Protein AF-A0A3C1DE68-F1 (afdb_monomer_lite)

pLDDT: mean 72.83, std 23.17, range [27.7, 98.06]

Structure (mmCIF, N/CA/C/O backbone):
data_AF-A0A3C1DE68-F1
#
_entry.id   AF-A0A3C1DE68-F1
#
loop_
_atom_site.group_PDB
_atom_site.id
_atom_site.type_symbol
_atom_site.label_atom_id
_atom_site.label_alt_id
_atom_site.label_comp_id
_atom_site.label_asym_id
_atom_site.label_entity_id
_atom_site.label_seq_id
_atom_site.pdbx_PDB_ins_code
_atom_site.Cartn_x
_atom_site.Cartn_y
_atom_site.Cartn_z
_atom_site.occupancy
_atom_site.B_iso_or_equiv
_atom_site.auth_seq_id
_atom_site.auth_comp_id
_atom_site.auth_asym_id
_atom_site.auth_atom_id
_atom_site.pdbx_PDB_model_num
ATOM 1 N N . ALA A 1 1 ? -11.262 3.916 17.184 1.00 55.34 1 ALA A N 1
ATOM 2 C CA . ALA A 1 1 ? -10.939 4.831 18.294 1.00 55.34 1 ALA A CA 1
ATOM 3 C C . ALA A 1 1 ? -9.437 5.051 18.399 1.00 55.34 1 ALA A C 1
ATOM 5 O O . ALA A 1 1 ? -9.017 6.193 18.378 1.00 55.34 1 ALA A O 1
ATOM 6 N N . ASP A 1 2 ? -8.639 3.987 18.399 1.00 54.00 2 ASP A N 1
ATOM 7 C CA . ASP A 1 2 ? -7.174 3.965 18.596 1.00 54.00 2 ASP A CA 1
ATOM 8 C C . ASP A 1 2 ? -6.431 5.111 17.917 1.00 54.00 2 ASP A C 1
ATOM 10 O O . ASP A 1 2 ? -5.733 5.884 18.552 1.00 54.00 2 ASP A O 1
ATOM 14 N N . ARG A 1 3 ? -6.696 5.326 16.629 1.00 56.69 3 ARG A N 1
ATOM 15 C CA . ARG A 1 3 ? -6.017 6.357 15.832 1.00 56.69 3 ARG A CA 1
ATOM 16 C C . ARG A 1 3 ? -6.528 7.781 16.061 1.00 56.69 3 ARG A C 1
ATOM 18 O O . ARG A 1 3 ? -5.776 8.722 15.836 1.00 56.69 3 ARG A O 1
ATOM 25 N N . MET A 1 4 ? -7.780 7.957 16.498 1.00 58.50 4 MET A N 1
ATOM 26 C CA . MET A 1 4 ? -8.281 9.274 16.926 1.00 58.50 4 MET A CA 1
ATOM 27 C C . MET A 1 4 ? -7.573 9.746 18.198 1.00 58.50 4 MET A C 1
ATOM 29 O O . MET A 1 4 ? -7.502 10.946 18.448 1.00 58.50 4 MET A O 1
ATOM 33 N N . LEU A 1 5 ? -7.060 8.802 18.989 1.00 60.59 5 LEU A N 1
ATOM 34 C CA . LEU A 1 5 ? -6.356 9.086 20.231 1.00 60.59 5 LEU A CA 1
ATOM 35 C C . LEU A 1 5 ? -4.842 9.250 20.014 1.00 60.59 5 LEU A C 1
ATOM 37 O O . LEU A 1 5 ? -4.198 9.858 20.858 1.00 60.59 5 LEU A O 1
ATOM 41 N N . ASP A 1 6 ? -4.308 8.798 18.870 1.00 59.47 6 ASP A N 1
ATOM 42 C CA . ASP A 1 6 ? -2.858 8.672 18.640 1.00 59.47 6 ASP A CA 1
ATOM 43 C C . ASP A 1 6 ? -2.307 9.555 17.491 1.00 59.47 6 ASP A C 1
ATOM 45 O O . ASP A 1 6 ? -1.213 10.101 17.579 1.00 59.47 6 ASP A O 1
ATOM 49 N N . MET A 1 7 ? -3.073 9.814 16.417 1.00 58.16 7 MET A N 1
ATOM 50 C CA . MET A 1 7 ? -2.600 10.598 15.251 1.00 58.16 7 MET A CA 1
ATOM 51 C C . MET A 1 7 ? -2.823 12.117 15.387 1.00 58.16 7 MET A C 1
ATOM 53 O O . MET A 1 7 ? -3.235 12.780 14.436 1.00 58.16 7 MET A O 1
ATOM 57 N N . GLY A 1 8 ? -2.640 12.676 16.585 1.00 66.25 8 GLY A N 1
ATOM 58 C CA . GLY A 1 8 ? -2.779 14.122 16.819 1.00 66.25 8 GLY A CA 1
ATOM 59 C C . GLY A 1 8 ? -4.218 14.663 16.799 1.00 66.25 8 GLY A C 1
ATOM 60 O O . GLY A 1 8 ? -4.421 15.865 16.943 1.00 66.25 8 GLY A O 1
ATOM 61 N N . PHE A 1 9 ? -5.232 13.799 16.674 1.00 72.88 9 PHE A N 1
ATOM 62 C CA . PHE A 1 9 ? -6.646 14.185 16.791 1.00 72.88 9 PHE A CA 1
ATOM 63 C C . PHE A 1 9 ? -7.126 14.293 18.240 1.00 72.88 9 PHE A C 1
ATOM 65 O O . PHE A 1 9 ? -8.187 14.871 18.485 1.00 72.88 9 PHE A O 1
ATOM 72 N N . LEU A 1 10 ? -6.343 13.791 19.198 1.00 78.56 10 LEU A N 1
ATOM 73 C CA . LEU A 1 10 ? -6.694 13.770 20.613 1.00 78.56 10 LEU A CA 1
ATOM 74 C C . LEU A 1 10 ? -7.142 15.140 21.158 1.00 78.56 10 LEU A C 1
ATOM 76 O O . LEU A 1 10 ? -8.178 15.180 21.820 1.00 78.56 10 LEU A O 1
ATOM 80 N N . PRO A 1 11 ? -6.473 16.272 20.855 1.00 82.75 11 PRO A N 1
ATOM 81 C CA . PRO A 1 11 ? -6.937 17.581 21.313 1.00 82.75 11 PRO A CA 1
ATOM 82 C C . PRO A 1 11 ? -8.340 17.927 20.797 1.00 82.75 11 PRO A C 1
ATOM 84 O O . PRO A 1 11 ? -9.171 18.431 21.550 1.00 82.75 11 PRO A O 1
ATOM 87 N N . SER A 1 12 ? -8.632 17.626 19.530 1.00 85.94 12 SER A N 1
ATOM 88 C CA . SER A 1 12 ? -9.953 17.852 18.932 1.00 85.94 12 SER A CA 1
ATOM 89 C C . SER A 1 12 ? -11.013 16.948 19.555 1.00 85.94 12 SER A C 1
ATOM 91 O O . SER A 1 12 ? -12.115 17.400 19.853 1.00 85.94 12 SER A O 1
ATOM 93 N N . VAL A 1 13 ? -10.667 15.687 19.814 1.00 84.25 13 VAL A N 1
ATOM 94 C CA . VAL A 1 13 ? -11.549 14.731 20.490 1.00 84.25 13 VAL A CA 1
ATOM 95 C C . VAL A 1 13 ? -11.864 15.192 21.911 1.00 84.25 13 VAL A C 1
ATOM 97 O O . VAL A 1 13 ? -13.034 15.227 22.283 1.00 84.25 13 VAL A O 1
ATOM 100 N N . LYS A 1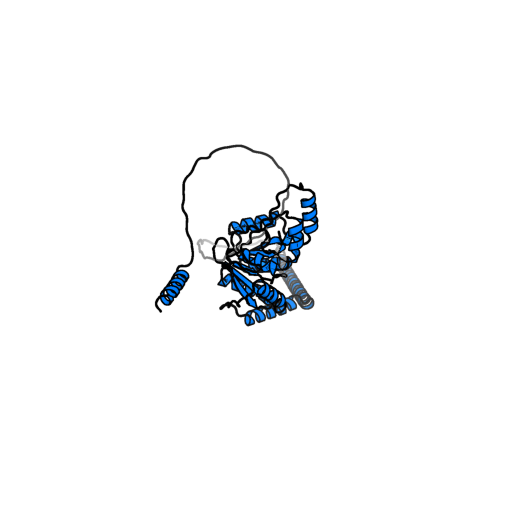 14 ? -10.856 15.623 22.679 1.00 83.75 14 LYS A N 1
ATOM 101 C CA . LYS A 1 14 ? -11.048 16.176 24.027 1.00 83.75 14 LYS A CA 1
ATOM 102 C C . LYS A 1 14 ? -11.964 17.399 24.013 1.00 83.75 14 LYS A C 1
ATOM 104 O O . LYS A 1 14 ? -12.864 17.475 24.840 1.00 83.75 14 LYS A O 1
ATOM 109 N N . LYS A 1 15 ? -11.795 18.311 23.046 1.00 88.25 15 LYS A N 1
ATOM 110 C CA . LYS A 1 15 ? -12.684 19.476 22.880 1.00 88.25 15 LYS A CA 1
ATOM 111 C C . LYS A 1 15 ? -14.137 19.070 22.633 1.00 88.25 15 LYS A C 1
ATOM 113 O O . LYS A 1 15 ? -15.028 19.616 23.272 1.00 88.25 15 LYS A O 1
ATOM 118 N N . ILE A 1 16 ? -14.376 18.106 21.741 1.00 88.56 16 ILE A N 1
ATOM 119 C CA . ILE A 1 16 ? -15.732 17.614 21.449 1.00 88.56 16 ILE A CA 1
ATOM 120 C C . ILE A 1 16 ? -16.336 16.960 22.692 1.00 88.56 16 ILE A C 1
ATOM 122 O O . ILE A 1 16 ? -17.456 17.279 23.068 1.00 88.56 16 ILE A O 1
ATOM 126 N N . VAL A 1 17 ? -15.583 16.090 23.367 1.00 85.94 17 VAL A N 1
ATOM 127 C CA . VAL A 1 17 ? -16.043 15.414 24.584 1.00 85.94 17 VAL A CA 1
ATOM 128 C C . VAL A 1 17 ? -16.353 16.410 25.704 1.00 85.94 17 VAL A C 1
ATOM 130 O O . VAL A 1 17 ? -17.378 16.272 26.366 1.00 85.94 17 VAL A O 1
ATOM 133 N N . ALA A 1 18 ? -15.530 17.442 25.888 1.00 86.25 18 ALA A N 1
ATOM 134 C CA . ALA A 1 18 ? -15.775 18.491 26.878 1.00 86.25 18 ALA A CA 1
ATOM 135 C C . ALA A 1 18 ? -17.023 19.335 26.565 1.00 86.25 18 ALA A C 1
ATOM 137 O O . ALA A 1 18 ? -17.682 19.810 27.483 1.00 86.25 18 ALA A O 1
ATOM 138 N N . ALA A 1 19 ? -17.374 19.492 25.285 1.00 91.50 19 ALA A N 1
ATOM 139 C CA . ALA A 1 19 ? -18.578 20.203 24.854 1.00 91.50 19 ALA A CA 1
ATOM 140 C C . ALA A 1 19 ? -19.868 19.363 24.961 1.00 91.50 19 ALA A C 1
ATOM 142 O O . ALA A 1 19 ? -20.954 19.867 24.684 1.00 91.50 19 ALA A O 1
ATOM 143 N N . THR A 1 20 ? -19.770 18.084 25.338 1.00 89.69 20 THR A N 1
ATOM 144 C CA . THR A 1 20 ? -20.934 17.198 25.505 1.00 89.69 20 THR A CA 1
ATOM 145 C C . THR A 1 20 ? -21.362 17.082 26.971 1.00 89.69 20 THR A C 1
ATOM 147 O O . THR A 1 20 ? -20.525 17.230 27.864 1.00 89.69 20 THR A O 1
ATOM 150 N N . PRO A 1 21 ? -22.644 16.771 27.256 1.00 91.00 21 PRO A N 1
ATOM 151 C CA . PRO A 1 21 ? -23.133 16.615 28.624 1.00 91.00 21 PRO A CA 1
ATOM 152 C C . PRO A 1 21 ? -22.329 15.599 29.446 1.00 91.00 21 PRO A C 1
ATOM 154 O O . PRO A 1 21 ? -21.852 14.581 28.935 1.00 91.00 21 PRO A O 1
ATOM 157 N N . ALA A 1 22 ? -22.241 15.832 30.757 1.00 84.69 22 ALA A N 1
ATOM 158 C CA . ALA A 1 22 ? -21.578 14.915 31.688 1.00 84.69 22 ALA A CA 1
ATOM 159 C C . ALA A 1 22 ? -22.290 13.550 31.815 1.00 84.69 22 ALA A C 1
ATOM 161 O O . ALA A 1 22 ? -21.679 12.572 32.242 1.00 84.69 22 ALA A O 1
ATOM 162 N N . THR A 1 23 ? -23.568 13.480 31.429 1.00 87.06 23 THR A N 1
ATOM 163 C CA . THR A 1 23 ? -24.427 12.283 31.441 1.00 87.06 23 THR A CA 1
ATOM 164 C C . THR A 1 23 ? -24.395 11.488 30.132 1.00 87.06 23 THR A C 1
ATOM 166 O O . THR A 1 23 ? -25.201 10.581 29.940 1.00 87.06 23 THR A O 1
ATOM 169 N N . ARG A 1 24 ? -23.488 11.817 29.204 1.00 87.88 24 ARG A N 1
ATOM 170 C CA . ARG A 1 24 ? -23.377 11.119 27.917 1.00 87.88 24 ARG A CA 1
ATOM 171 C C . ARG A 1 24 ? -23.033 9.635 28.093 1.00 87.88 24 ARG A C 1
ATOM 173 O O . ARG A 1 24 ? -22.239 9.262 28.955 1.00 87.88 24 ARG A O 1
ATOM 180 N N . GLN A 1 25 ? -23.536 8.816 27.178 1.00 89.00 25 GLN A N 1
ATOM 181 C CA . GLN A 1 25 ? -23.033 7.466 26.961 1.00 89.00 25 GLN A CA 1
ATOM 182 C C . GLN A 1 25 ? -21.904 7.516 25.925 1.00 89.00 25 GLN A C 1
ATOM 184 O O . GLN A 1 25 ? -22.107 7.986 24.806 1.00 89.00 25 GLN A O 1
ATOM 189 N N . THR A 1 26 ? -20.718 7.019 26.280 1.00 87.50 26 THR A N 1
ATOM 190 C CA . THR A 1 26 ? -19.588 6.916 25.346 1.00 87.50 26 THR A CA 1
ATOM 191 C C . THR A 1 26 ? -19.363 5.454 24.978 1.00 87.50 26 THR A C 1
ATOM 193 O O . THR A 1 26 ? -19.119 4.625 25.851 1.00 87.50 26 THR A O 1
ATOM 196 N N . LEU A 1 27 ? -19.396 5.144 23.682 1.00 88.56 27 LEU A N 1
ATOM 197 C CA . LEU A 1 27 ? -19.032 3.833 23.145 1.00 88.56 27 LEU A CA 1
ATOM 198 C C . LEU A 1 27 ? -17.695 3.948 22.412 1.00 88.56 27 LEU A C 1
ATOM 200 O O . LEU A 1 27 ? -17.532 4.800 21.536 1.00 88.56 27 LEU A O 1
ATOM 204 N N . LEU A 1 28 ? -16.735 3.093 22.764 1.00 84.44 28 LEU A N 1
ATOM 205 C CA . LEU A 1 28 ? -15.406 3.092 22.164 1.00 84.44 28 LEU A CA 1
ATOM 206 C C . LEU A 1 28 ? -15.167 1.787 21.410 1.00 84.44 28 LEU A C 1
ATOM 208 O O . LEU A 1 28 ? -15.133 0.715 22.002 1.00 84.44 28 LEU A O 1
ATOM 212 N N . PHE A 1 29 ? -14.949 1.905 20.100 1.00 82.12 29 PHE A N 1
ATOM 213 C CA . PHE A 1 29 ? -14.637 0.776 19.225 1.00 82.12 29 PHE A CA 1
ATOM 214 C C . PHE A 1 29 ? -13.205 0.878 18.715 1.00 82.12 29 PHE A C 1
ATOM 216 O O . PHE A 1 29 ? -12.790 1.900 18.152 1.00 82.12 29 PHE A O 1
ATOM 223 N N . SER A 1 30 ? -12.453 -0.193 18.915 1.00 74.19 30 SER A N 1
ATOM 224 C CA . SER A 1 30 ? -11.015 -0.284 18.709 1.00 74.19 30 SER A CA 1
ATOM 225 C C . SER A 1 30 ? -10.685 -1.596 18.011 1.00 74.19 30 SER A C 1
ATOM 227 O O . SER A 1 30 ? -11.262 -2.624 18.355 1.00 74.19 30 SER A O 1
ATOM 229 N N . ALA A 1 31 ? -9.767 -1.553 17.046 1.00 69.31 31 ALA A N 1
ATOM 230 C CA . ALA A 1 31 ? -9.173 -2.777 16.514 1.00 69.31 31 ALA A CA 1
ATOM 231 C C . ALA A 1 31 ? -7.979 -3.211 17.377 1.00 69.31 31 ALA A C 1
ATOM 233 O O . ALA A 1 31 ? -7.715 -4.402 17.517 1.00 69.31 31 ALA A O 1
ATOM 234 N N . THR A 1 32 ? -7.260 -2.252 17.969 1.00 66.69 32 THR A N 1
ATOM 235 C CA . THR A 1 32 ? -6.077 -2.499 18.795 1.00 66.69 32 THR A CA 1
ATOM 236 C C . THR A 1 32 ? -5.988 -1.495 19.943 1.00 66.69 32 THR A C 1
ATOM 238 O O . THR A 1 32 ? -5.705 -0.324 19.707 1.00 66.69 32 THR A O 1
ATOM 241 N N . ILE A 1 33 ? -6.121 -1.949 21.193 1.00 72.25 33 ILE A N 1
ATOM 242 C CA . ILE A 1 33 ? -5.844 -1.111 22.369 1.00 72.25 33 ILE A CA 1
ATOM 243 C C . ILE A 1 33 ? -4.395 -1.321 22.805 1.00 72.25 33 ILE A C 1
ATOM 245 O O . ILE A 1 33 ? -4.017 -2.398 23.272 1.00 72.25 33 ILE A O 1
ATOM 249 N N . ASP A 1 34 ? -3.559 -0.303 22.626 1.00 67.25 34 ASP A N 1
ATOM 250 C CA . ASP A 1 34 ? -2.196 -0.272 23.144 1.00 67.25 34 ASP A CA 1
ATOM 251 C C . ASP A 1 34 ? -2.096 0.475 24.481 1.00 67.25 34 ASP A C 1
ATOM 253 O O . ASP A 1 34 ? -3.067 1.037 24.985 1.00 67.25 34 ASP A O 1
ATOM 257 N N . LYS A 1 35 ? -0.911 0.428 25.100 1.00 70.94 35 LYS A N 1
ATOM 258 C CA . LYS A 1 35 ? -0.688 1.095 26.387 1.00 70.94 35 LYS A CA 1
ATOM 259 C C . LYS A 1 35 ? -0.741 2.622 26.253 1.00 70.94 35 LYS A C 1
ATOM 261 O O . LYS A 1 35 ? -1.136 3.275 27.213 1.00 70.94 35 LYS A O 1
ATOM 266 N N . SER A 1 36 ? -0.388 3.170 25.087 1.00 67.88 36 SER A N 1
ATOM 267 C CA . SER A 1 36 ? -0.412 4.608 24.789 1.00 67.88 36 SER A CA 1
ATOM 268 C C . SER A 1 36 ? -1.821 5.178 24.912 1.00 67.88 36 SER A C 1
ATOM 270 O O . SER A 1 36 ? -2.005 6.229 25.522 1.00 67.88 36 SER A O 1
ATOM 272 N N . ILE A 1 37 ? -2.836 4.464 24.415 1.00 71.94 37 ILE A N 1
ATOM 273 C CA . ILE A 1 37 ? -4.215 4.962 24.440 1.00 71.94 37 ILE A CA 1
ATOM 274 C C . ILE A 1 37 ? -4.982 4.604 25.718 1.00 71.94 37 ILE A C 1
ATOM 276 O O . ILE A 1 37 ? -6.026 5.200 25.977 1.00 71.94 37 ILE A O 1
ATOM 280 N N . GLN A 1 38 ? -4.497 3.671 26.548 1.00 76.75 38 GLN A N 1
ATOM 281 C CA . GLN A 1 38 ? -5.214 3.237 27.759 1.00 76.75 38 GLN A CA 1
ATOM 282 C C . GLN A 1 38 ? -5.526 4.384 28.728 1.00 76.75 38 GLN A C 1
ATOM 284 O O . GLN A 1 38 ? -6.617 4.417 29.298 1.00 76.75 38 GLN A O 1
ATOM 289 N N . GLY A 1 39 ? -4.599 5.330 28.906 1.00 77.31 39 GLY A N 1
ATOM 290 C CA . GLY A 1 39 ? -4.830 6.500 29.759 1.00 77.31 39 GLY A CA 1
ATOM 291 C C . GLY A 1 39 ? -5.981 7.366 29.244 1.00 77.31 39 GLY A C 1
ATOM 292 O O . GLY A 1 39 ? -6.848 7.782 30.007 1.00 77.31 39 GLY A O 1
ATOM 293 N N . VAL A 1 40 ? -6.045 7.547 27.927 1.00 76.38 40 VAL A N 1
ATOM 294 C CA . VAL A 1 40 ? -7.081 8.340 27.264 1.00 76.38 40 VAL A CA 1
ATOM 295 C C . VAL A 1 40 ? -8.441 7.646 27.311 1.00 76.38 40 VAL A C 1
ATOM 297 O O . VAL A 1 40 ? -9.459 8.287 27.562 1.00 76.38 40 VAL A O 1
ATOM 300 N N . VAL A 1 41 ? -8.470 6.326 27.118 1.00 79.94 41 VAL A N 1
ATOM 301 C CA . VAL A 1 41 ? -9.693 5.520 27.234 1.00 79.94 41 VAL A CA 1
ATOM 302 C C . VAL A 1 41 ? -10.313 5.686 28.626 1.00 79.94 41 VAL A C 1
ATOM 304 O O . VAL A 1 41 ? -11.519 5.899 28.724 1.00 79.94 41 VAL A O 1
ATOM 307 N N . LYS A 1 42 ? -9.495 5.664 29.689 1.00 80.56 42 LYS A N 1
ATOM 308 C CA . LYS A 1 42 ? -9.955 5.883 31.072 1.00 80.56 42 LYS A CA 1
ATOM 309 C C . LYS A 1 42 ? -10.497 7.293 31.319 1.00 80.56 42 LYS A C 1
ATOM 311 O O . LYS A 1 42 ? -11.417 7.447 32.107 1.00 80.56 42 LYS A O 1
ATOM 316 N N . GLU A 1 43 ? -9.941 8.309 30.665 1.00 79.31 43 GLU A N 1
ATOM 317 C CA . GLU A 1 43 ? -10.407 9.699 30.792 1.00 79.31 43 GLU A CA 1
ATOM 318 C C . GLU A 1 43 ? -11.734 9.933 30.046 1.00 79.31 43 GLU A C 1
ATOM 320 O O . GLU A 1 43 ? -12.564 10.744 30.454 1.00 79.31 43 GLU A O 1
ATOM 325 N N . MET A 1 44 ? -11.952 9.220 28.938 1.00 79.81 44 MET A N 1
ATOM 326 C CA . MET A 1 44 ? -13.116 9.417 28.068 1.00 79.81 44 MET A CA 1
ATOM 327 C C . MET A 1 44 ? -14.332 8.558 28.436 1.00 79.81 44 MET A C 1
ATOM 329 O O . MET A 1 44 ? -15.465 8.934 28.102 1.00 79.81 44 MET A O 1
ATOM 333 N N . LEU A 1 45 ? -14.106 7.410 29.077 1.00 86.00 45 LEU A N 1
ATOM 334 C CA . LEU A 1 45 ? -15.138 6.456 29.474 1.00 86.00 45 LEU A CA 1
ATOM 335 C C . LEU A 1 45 ? -15.407 6.529 30.978 1.00 86.00 45 LEU A C 1
ATOM 337 O O . LEU A 1 45 ? -14.490 6.682 31.778 1.00 86.00 45 LEU A O 1
ATOM 341 N N . ARG A 1 46 ? -16.673 6.368 31.367 1.00 83.38 46 ARG A N 1
ATOM 342 C CA . ARG A 1 46 ? -17.101 6.308 32.767 1.00 83.38 46 ARG A CA 1
ATOM 343 C C . ARG A 1 46 ? -17.626 4.906 33.042 1.00 83.38 46 ARG A C 1
ATOM 345 O O . ARG A 1 46 ? -18.599 4.518 32.410 1.00 83.38 46 ARG A O 1
ATOM 352 N N . ASP A 1 47 ? -16.939 4.176 33.919 1.00 85.44 47 ASP A N 1
ATOM 353 C CA . ASP A 1 47 ? -17.235 2.780 34.285 1.00 85.44 47 ASP A CA 1
ATOM 354 C C . ASP A 1 47 ? -17.612 1.875 33.084 1.00 85.44 47 ASP A C 1
ATOM 356 O O . ASP A 1 47 ? -18.750 1.417 32.960 1.00 85.44 47 ASP A O 1
ATOM 360 N N . PRO A 1 48 ? -16.702 1.685 32.106 1.00 87.44 48 PRO A N 1
ATOM 361 C CA . PRO A 1 48 ? -17.050 0.995 30.873 1.00 87.44 48 PRO A CA 1
ATOM 362 C C . PRO A 1 48 ? -17.104 -0.525 31.041 1.00 87.44 48 PRO A C 1
ATOM 364 O O . PRO A 1 48 ? -16.126 -1.163 31.437 1.00 87.44 48 PRO A O 1
ATOM 367 N N . ALA A 1 49 ? -18.189 -1.131 30.561 1.00 88.31 49 ALA A N 1
ATOM 368 C CA . ALA A 1 49 ? -18.178 -2.547 30.219 1.00 88.31 49 ALA A CA 1
ATOM 369 C C . ALA A 1 49 ? -17.183 -2.792 29.069 1.00 88.31 49 ALA A C 1
ATOM 371 O O . ALA A 1 49 ? -17.233 -2.125 28.033 1.00 88.31 49 ALA A O 1
ATOM 372 N N . THR A 1 50 ? -16.271 -3.750 29.248 1.00 84.38 50 THR A N 1
ATOM 373 C CA . THR A 1 50 ? -15.242 -4.078 28.251 1.00 84.38 50 THR A CA 1
ATOM 374 C C . THR A 1 50 ? -15.552 -5.416 27.594 1.00 84.38 50 THR A C 1
ATOM 376 O O . THR A 1 50 ? -15.641 -6.437 28.269 1.00 84.38 50 THR A O 1
ATOM 379 N N . VAL A 1 51 ? -15.674 -5.416 26.266 1.00 83.50 51 VAL A N 1
ATOM 380 C CA . VAL A 1 51 ? -15.835 -6.629 25.455 1.00 83.50 51 VAL A CA 1
ATOM 381 C C . VAL A 1 51 ? -14.617 -6.765 24.552 1.00 83.50 51 VAL A C 1
ATOM 383 O O . VAL A 1 51 ? -14.365 -5.904 23.710 1.00 83.50 51 VAL A O 1
ATOM 386 N N . GLN A 1 52 ? -13.856 -7.845 24.724 1.00 76.81 52 GLN A N 1
ATOM 387 C CA . GLN A 1 52 ? -12.659 -8.129 23.937 1.00 76.81 52 GLN A CA 1
ATOM 388 C C . GLN A 1 52 ? -12.834 -9.449 23.182 1.00 76.81 52 GLN A C 1
ATOM 390 O O . GLN A 1 52 ? -12.973 -10.501 23.795 1.00 76.81 52 GLN A O 1
ATOM 395 N N . ILE A 1 53 ? -12.829 -9.379 21.848 1.00 67.75 53 ILE A N 1
ATOM 396 C CA . ILE A 1 53 ? -13.080 -10.536 20.971 1.00 67.75 53 ILE A CA 1
ATOM 397 C C . ILE A 1 53 ? -11.784 -11.317 20.685 1.00 67.75 53 ILE A C 1
ATOM 399 O O . ILE A 1 53 ? -11.826 -12.533 20.541 1.00 67.75 53 ILE A O 1
ATOM 403 N N . ALA A 1 54 ? -10.629 -10.641 20.643 1.00 60.72 54 ALA A N 1
ATOM 404 C CA . ALA A 1 54 ? -9.321 -11.257 20.399 1.00 60.72 54 ALA A CA 1
ATOM 405 C C . ALA A 1 54 ? -8.186 -10.476 21.098 1.00 60.72 54 ALA A C 1
ATOM 407 O O . ALA A 1 54 ? -8.352 -9.307 21.476 1.00 60.72 54 ALA A O 1
ATOM 408 N N . ARG A 1 55 ? -7.032 -11.113 21.331 1.00 56.69 55 ARG A N 1
ATOM 409 C CA . ARG A 1 55 ? -5.867 -10.477 21.969 1.00 56.69 55 ARG A CA 1
ATOM 410 C C . ARG A 1 55 ? -5.186 -9.513 20.996 1.00 56.69 55 ARG A C 1
ATOM 412 O O . ARG A 1 55 ? -5.312 -9.595 19.779 1.00 56.69 55 ARG A O 1
ATOM 419 N N . LYS A 1 56 ? -4.416 -8.574 21.554 1.00 51.62 56 LYS A N 1
ATOM 420 C CA . LYS A 1 56 ? -3.602 -7.633 20.778 1.00 51.62 56 LYS A CA 1
ATOM 421 C C . LYS A 1 56 ? -2.657 -8.417 19.850 1.00 51.62 56 LYS A C 1
ATOM 423 O O . LYS A 1 56 ? -1.811 -9.164 20.355 1.00 51.62 56 LYS A O 1
ATOM 428 N N . GLY A 1 57 ? -2.814 -8.226 18.540 1.00 52.16 57 GLY A N 1
ATOM 429 C CA . GLY A 1 57 ? -2.006 -8.889 17.510 1.00 52.16 57 GLY A CA 1
ATOM 430 C C . GLY A 1 57 ? -2.682 -10.053 16.784 1.00 52.16 57 GLY A C 1
ATOM 431 O O . GLY A 1 57 ? -2.103 -10.553 15.824 1.00 52.16 57 GLY A O 1
ATOM 432 N N . ASP A 1 58 ? -3.887 -10.462 17.189 1.00 56.09 58 ASP A N 1
ATOM 433 C CA . ASP A 1 58 ? -4.584 -11.563 16.526 1.00 56.09 58 ASP A CA 1
ATOM 434 C C . ASP A 1 58 ? -5.063 -11.101 15.141 1.00 56.09 58 ASP A C 1
ATOM 436 O O . ASP A 1 58 ? -6.001 -10.312 14.993 1.00 56.09 58 ASP A O 1
ATOM 440 N N . VAL A 1 59 ? -4.358 -11.558 14.107 1.00 61.47 59 VAL A N 1
ATOM 441 C CA . VAL A 1 59 ? -4.815 -11.449 12.722 1.00 61.47 59 VAL A CA 1
ATOM 442 C C . VAL A 1 59 ? -6.037 -12.345 12.570 1.00 61.47 59 VAL A C 1
ATOM 444 O O . VAL A 1 59 ? -6.083 -13.430 13.147 1.00 61.47 59 VAL A O 1
ATOM 447 N N . ALA A 1 60 ? -7.033 -11.903 11.802 1.00 66.50 60 ALA A N 1
ATOM 448 C CA . ALA A 1 60 ? -8.172 -12.755 11.490 1.00 66.50 60 ALA A CA 1
ATOM 449 C C . ALA A 1 60 ? -7.663 -14.077 10.890 1.00 66.50 60 ALA A C 1
ATOM 451 O O . ALA A 1 60 ? -6.953 -14.053 9.886 1.00 66.50 60 ALA A O 1
ATOM 452 N N . GLU A 1 61 ? -8.044 -15.218 11.478 1.00 70.19 61 GLU A N 1
ATOM 453 C CA . GLU A 1 61 ? -7.653 -16.568 11.018 1.00 70.19 61 GLU A CA 1
ATOM 454 C C . GLU A 1 61 ? -7.988 -16.824 9.537 1.00 70.19 61 GLU A C 1
ATOM 456 O O . GLU A 1 61 ? -7.507 -17.766 8.916 1.00 70.19 61 GLU A O 1
ATOM 461 N N . THR A 1 62 ? -8.840 -15.981 8.963 1.00 81.38 62 THR A N 1
ATOM 462 C CA . THR A 1 62 ? -9.285 -16.005 7.576 1.00 81.38 62 THR A CA 1
ATOM 463 C C . THR A 1 62 ? -8.310 -15.362 6.584 1.00 81.38 62 THR A C 1
ATOM 465 O O . THR A 1 62 ? -8.582 -15.417 5.383 1.00 81.38 62 THR A O 1
ATOM 468 N N . VAL A 1 63 ? -7.215 -14.739 7.040 1.00 90.06 63 VAL A N 1
ATOM 469 C CA . VAL A 1 63 ? -6.249 -14.042 6.176 1.00 90.06 63 VAL A CA 1
ATOM 470 C C . VAL A 1 63 ? -4.897 -14.750 6.176 1.00 90.06 63 VAL A C 1
ATOM 472 O O . VAL A 1 63 ? -4.137 -14.653 7.140 1.00 90.06 63 VAL A O 1
ATOM 475 N N . ASP A 1 64 ? -4.564 -15.389 5.054 1.00 93.19 64 ASP A N 1
ATOM 476 C CA . ASP A 1 64 ? -3.229 -15.943 4.823 1.00 93.19 64 ASP A CA 1
ATOM 477 C C . ASP A 1 64 ? -2.228 -14.802 4.584 1.00 93.19 64 ASP A C 1
ATOM 479 O O . ASP A 1 64 ? -2.501 -13.848 3.854 1.00 93.19 64 ASP A O 1
ATOM 483 N N . GLN A 1 65 ? -1.056 -14.863 5.208 1.00 94.94 65 GLN A N 1
ATOM 484 C CA . GLN A 1 65 ? -0.079 -13.774 5.181 1.00 94.94 65 GLN A CA 1
ATOM 485 C C . GLN A 1 65 ? 1.213 -14.238 4.533 1.00 94.94 65 GLN A C 1
ATOM 487 O O . GLN A 1 65 ? 1.717 -15.309 4.860 1.00 94.94 65 GLN A O 1
ATOM 492 N N . TYR A 1 66 ? 1.771 -13.401 3.665 1.00 97.56 66 TYR A N 1
ATOM 493 C CA . TYR A 1 66 ? 3.007 -13.697 2.963 1.00 97.56 66 TYR A CA 1
ATOM 494 C C . TYR A 1 66 ? 3.914 -12.477 2.828 1.00 97.56 66 TYR A C 1
ATOM 496 O O . TYR A 1 66 ? 3.454 -11.331 2.775 1.00 97.56 66 TYR A O 1
ATOM 504 N N . ILE A 1 67 ? 5.208 -12.737 2.677 1.00 97.88 67 ILE A N 1
ATOM 505 C CA . ILE A 1 67 ? 6.199 -11.746 2.250 1.00 97.88 67 ILE A CA 1
ATOM 506 C C . ILE A 1 67 ? 6.854 -12.144 0.933 1.00 97.88 67 ILE A C 1
ATOM 508 O O . ILE A 1 67 ? 6.884 -13.319 0.579 1.00 97.88 67 ILE A O 1
ATOM 512 N N . ILE A 1 68 ? 7.405 -11.162 0.223 1.00 97.12 68 ILE A N 1
ATOM 513 C CA . ILE A 1 68 ? 8.356 -11.381 -0.871 1.00 97.12 68 ILE A CA 1
ATOM 514 C C . ILE A 1 68 ? 9.478 -10.359 -0.724 1.00 97.12 68 ILE A C 1
ATOM 516 O O . ILE A 1 68 ? 9.217 -9.148 -0.695 1.00 97.12 68 ILE A O 1
ATOM 520 N N . ARG A 1 69 ? 10.724 -10.834 -0.638 1.00 95.19 69 ARG A N 1
ATOM 521 C CA . ARG A 1 69 ? 11.901 -9.963 -0.583 1.00 95.19 69 ARG A CA 1
ATOM 522 C C . ARG A 1 69 ? 12.284 -9.481 -1.972 1.00 95.19 69 ARG A C 1
ATOM 524 O O . ARG A 1 69 ? 12.444 -10.266 -2.902 1.00 95.19 69 ARG A O 1
ATOM 531 N N . VAL A 1 70 ? 12.415 -8.169 -2.132 1.00 95.12 70 VAL A N 1
ATOM 532 C CA . VAL A 1 70 ? 12.630 -7.556 -3.444 1.00 95.12 70 VAL A CA 1
ATOM 533 C C . VAL A 1 70 ? 13.317 -6.193 -3.314 1.00 95.12 70 VAL A C 1
ATOM 535 O O . VAL A 1 70 ? 12.955 -5.401 -2.442 1.00 95.12 70 VAL A O 1
ATOM 538 N N . PRO A 1 71 ? 14.269 -5.836 -4.193 1.00 93.62 71 PRO A N 1
ATOM 539 C CA . PRO A 1 71 ? 14.780 -4.472 -4.271 1.00 93.62 71 PRO A CA 1
ATOM 540 C C . PRO A 1 71 ? 13.694 -3.485 -4.713 1.00 93.62 71 PRO A C 1
ATOM 542 O O . PRO A 1 71 ? 12.808 -3.804 -5.510 1.00 93.62 71 PRO A O 1
ATOM 545 N N . HIS A 1 72 ? 13.794 -2.228 -4.276 1.00 91.25 72 HIS A N 1
ATOM 546 C CA . HIS A 1 72 ? 12.797 -1.204 -4.610 1.00 91.25 72 HIS A CA 1
ATOM 547 C C . HIS A 1 72 ? 12.590 -1.019 -6.128 1.00 91.25 72 HIS A C 1
ATOM 549 O O . HIS A 1 72 ? 11.471 -0.760 -6.580 1.00 91.25 72 HIS A O 1
ATOM 555 N N . SER A 1 73 ? 13.651 -1.156 -6.930 1.00 90.69 73 SER A N 1
ATOM 556 C CA . SER A 1 73 ? 13.596 -1.038 -8.395 1.00 90.69 73 SER A CA 1
ATOM 557 C C . SER A 1 73 ? 12.628 -2.040 -9.029 1.00 90.69 73 SER A C 1
ATOM 559 O O . SER A 1 73 ? 11.914 -1.685 -9.967 1.00 90.69 73 SER A O 1
ATOM 561 N N . VAL A 1 74 ? 12.533 -3.247 -8.473 1.00 93.44 74 VAL A N 1
ATOM 562 C CA . VAL A 1 74 ? 11.831 -4.386 -9.079 1.00 93.44 74 VAL A CA 1
ATOM 563 C C . VAL A 1 74 ? 10.379 -4.515 -8.602 1.00 93.44 74 VAL A C 1
ATOM 565 O O . VAL A 1 74 ? 9.565 -5.146 -9.274 1.00 93.44 74 VAL A O 1
ATOM 568 N N . LYS A 1 75 ? 9.989 -3.838 -7.509 1.00 95.12 75 LYS A N 1
ATOM 569 C CA . LYS A 1 75 ? 8.635 -3.923 -6.916 1.00 95.12 75 LYS A CA 1
ATOM 570 C C . LYS A 1 75 ? 7.480 -3.802 -7.913 1.00 95.12 75 LYS A C 1
ATOM 572 O O . LYS A 1 75 ? 6.451 -4.444 -7.754 1.00 95.12 75 LYS A O 1
ATOM 577 N N . HIS A 1 76 ? 7.621 -2.964 -8.935 1.00 93.88 76 HIS A N 1
ATOM 578 C CA . HIS A 1 76 ? 6.568 -2.764 -9.927 1.00 93.88 76 HIS A CA 1
ATOM 579 C C . HIS A 1 76 ? 6.402 -3.951 -10.886 1.00 93.88 76 HIS A C 1
ATOM 581 O O . HIS A 1 76 ? 5.277 -4.264 -11.267 1.00 93.88 76 HIS A O 1
ATOM 587 N N . THR A 1 77 ? 7.504 -4.605 -11.255 1.00 94.06 77 THR A N 1
ATOM 588 C CA . THR A 1 77 ? 7.503 -5.840 -12.047 1.00 94.06 77 THR A CA 1
ATOM 589 C C . THR A 1 77 ? 6.954 -6.985 -11.206 1.00 94.06 77 THR A C 1
ATOM 591 O O . THR A 1 77 ? 6.090 -7.720 -11.672 1.00 94.06 77 THR A O 1
ATOM 594 N N . LEU A 1 78 ? 7.355 -7.056 -9.932 1.00 96.25 78 LEU A N 1
ATOM 595 C CA . LEU A 1 78 ? 6.810 -8.017 -8.976 1.00 96.25 78 LEU A CA 1
ATOM 596 C C . LEU A 1 78 ? 5.298 -7.841 -8.775 1.00 96.25 78 LEU A C 1
ATOM 598 O O . LEU A 1 78 ? 4.561 -8.817 -8.819 1.00 96.25 78 LEU A O 1
ATOM 602 N N . LEU A 1 79 ? 4.814 -6.605 -8.603 1.00 97.12 79 LEU A N 1
ATOM 603 C CA . LEU A 1 79 ? 3.380 -6.328 -8.464 1.00 97.12 79 LEU A CA 1
ATOM 604 C C . LEU A 1 79 ? 2.590 -6.880 -9.651 1.00 97.12 79 LEU A C 1
ATOM 606 O O . LEU A 1 79 ? 1.542 -7.489 -9.464 1.00 97.12 79 LEU A O 1
ATOM 610 N N . ARG A 1 80 ? 3.104 -6.673 -10.867 1.00 95.62 80 ARG A N 1
ATOM 611 C CA . ARG A 1 80 ? 2.499 -7.215 -12.081 1.00 95.62 80 ARG A CA 1
ATOM 612 C C . ARG A 1 80 ? 2.500 -8.744 -12.066 1.00 95.62 80 ARG A C 1
ATOM 614 O O . ARG A 1 80 ? 1.456 -9.316 -12.329 1.00 95.62 80 ARG A O 1
ATOM 621 N N . ALA A 1 81 ? 3.615 -9.382 -11.720 1.00 95.31 81 ALA A N 1
ATOM 622 C CA . ALA A 1 81 ? 3.699 -10.841 -11.657 1.00 95.31 81 ALA A CA 1
ATOM 623 C C . ALA A 1 81 ? 2.712 -11.440 -10.639 1.00 95.31 81 ALA A C 1
ATOM 625 O O . ALA A 1 81 ? 2.024 -12.410 -10.941 1.00 95.31 81 ALA A O 1
ATOM 626 N N . VAL A 1 82 ? 2.565 -10.810 -9.466 1.00 96.19 82 VAL A N 1
ATOM 627 C CA . VAL A 1 82 ? 1.558 -11.202 -8.466 1.00 96.19 82 VAL A CA 1
ATOM 628 C C . VAL A 1 82 ? 0.143 -11.104 -9.039 1.00 96.19 82 VAL A C 1
ATOM 630 O O . VAL A 1 82 ? -0.644 -12.026 -8.855 1.00 96.19 82 VAL A O 1
ATOM 633 N N . LEU A 1 83 ? -0.186 -10.008 -9.730 1.00 96.38 83 LEU A N 1
ATOM 634 C CA . LEU A 1 83 ? -1.503 -9.807 -10.350 1.00 96.38 83 LEU A CA 1
ATOM 635 C C . LEU A 1 83 ? -1.772 -10.797 -11.494 1.00 96.38 83 LEU A C 1
ATOM 637 O O . LEU A 1 83 ? -2.901 -11.246 -11.660 1.00 96.38 83 LEU A O 1
ATOM 641 N N . GLU A 1 84 ? -0.749 -11.153 -12.273 1.00 94.75 84 GLU A N 1
ATOM 642 C CA . GLU A 1 84 ? -0.859 -12.145 -13.350 1.00 94.75 84 GLU A CA 1
ATOM 643 C C . GLU A 1 84 ? -1.106 -13.551 -12.798 1.00 94.75 84 GLU A C 1
ATOM 645 O O . GLU A 1 84 ? -1.919 -14.292 -13.346 1.00 94.75 84 GLU A O 1
ATOM 650 N N . GLU A 1 85 ? -0.440 -13.916 -11.701 1.00 94.25 85 GLU A N 1
ATOM 651 C CA . GLU A 1 85 ? -0.565 -15.250 -11.113 1.00 94.25 85 GLU A CA 1
ATOM 652 C C . GLU A 1 85 ? -1.819 -15.410 -10.244 1.00 94.25 85 GLU A C 1
ATOM 654 O O . GLU A 1 85 ? -2.468 -16.456 -10.274 1.00 94.25 85 GLU A O 1
ATOM 659 N N . LYS A 1 86 ? -2.152 -14.397 -9.434 1.00 94.00 86 LYS A N 1
ATOM 660 C CA . LYS A 1 86 ? -3.237 -14.476 -8.441 1.00 94.00 86 LYS A CA 1
ATOM 661 C C . LYS A 1 86 ? -4.555 -13.865 -8.914 1.00 94.00 86 LYS A C 1
ATOM 663 O O . LYS A 1 86 ? -5.571 -14.057 -8.252 1.00 94.00 86 LYS A O 1
ATOM 668 N N . GLY A 1 87 ? -4.552 -13.183 -10.057 1.00 94.19 87 GLY A N 1
ATOM 669 C CA . GLY A 1 87 ? -5.690 -12.427 -10.566 1.00 94.19 87 GLY A CA 1
ATOM 670 C C . GLY A 1 87 ? -5.637 -10.961 -10.144 1.00 94.19 87 GLY A C 1
ATOM 671 O O . GLY A 1 87 ? -4.979 -10.591 -9.179 1.00 94.19 87 GLY A O 1
ATOM 672 N N . ALA A 1 88 ? -6.329 -10.107 -10.892 1.00 94.06 88 ALA A N 1
ATOM 673 C CA . ALA A 1 88 ? -6.302 -8.660 -10.692 1.00 94.06 88 ALA A CA 1
ATOM 674 C C . ALA A 1 88 ? -7.640 -8.087 -10.218 1.00 94.06 88 ALA A C 1
ATOM 676 O O . ALA A 1 88 ? -7.786 -6.867 -10.183 1.00 94.06 88 ALA A O 1
ATOM 677 N N . ASP A 1 89 ? -8.597 -8.948 -9.873 1.00 91.31 89 ASP A N 1
ATOM 678 C CA . ASP A 1 89 ? -9.949 -8.566 -9.491 1.00 91.31 89 ASP A CA 1
ATOM 679 C C . ASP A 1 89 ? -10.019 -8.209 -8.009 1.00 91.31 89 ASP A C 1
ATOM 681 O O . ASP A 1 89 ? -9.508 -8.922 -7.152 1.00 91.31 89 ASP A O 1
ATOM 685 N N . ARG A 1 90 ? -10.641 -7.062 -7.713 1.00 90.75 90 ARG A N 1
ATOM 686 C CA . ARG A 1 90 ? -10.843 -6.548 -6.353 1.00 90.75 90 ARG A CA 1
ATOM 687 C C . ARG A 1 90 ? -9.565 -6.576 -5.507 1.00 90.75 90 ARG A C 1
ATOM 689 O O . ARG A 1 90 ? -9.541 -7.161 -4.428 1.00 90.75 90 ARG A O 1
ATOM 696 N N . VAL A 1 91 ? -8.512 -5.904 -5.967 1.00 94.56 91 VAL A N 1
ATOM 697 C CA . VAL A 1 91 ? -7.216 -5.834 -5.273 1.00 94.56 91 VAL A CA 1
ATOM 698 C C . VAL A 1 91 ? -6.983 -4.447 -4.685 1.00 94.56 91 VAL A C 1
ATOM 700 O O . VAL A 1 91 ? -7.200 -3.426 -5.343 1.00 94.56 91 VAL A O 1
ATOM 703 N N . VAL A 1 92 ? -6.472 -4.391 -3.454 1.00 93.94 92 VAL A N 1
ATOM 704 C CA . VAL A 1 92 ? -5.997 -3.137 -2.849 1.00 93.94 92 VAL A CA 1
ATOM 705 C C . VAL A 1 92 ? -4.493 -3.186 -2.648 1.00 93.94 92 VAL A C 1
ATOM 707 O O . VAL A 1 92 ? -3.958 -4.105 -2.034 1.00 93.94 92 VAL A O 1
ATOM 710 N N . VAL A 1 93 ? -3.815 -2.161 -3.151 1.00 95.94 93 VAL A N 1
ATOM 711 C CA . VAL A 1 93 ? -2.365 -2.001 -3.104 1.00 95.94 93 VAL A CA 1
ATOM 712 C C . VAL A 1 93 ? -2.024 -0.806 -2.218 1.00 95.94 93 VAL A C 1
ATOM 714 O O . VAL A 1 93 ? -2.376 0.327 -2.540 1.00 95.94 93 VAL A O 1
ATOM 717 N N . PHE A 1 94 ? -1.310 -1.027 -1.118 1.00 95.62 94 PHE A N 1
ATOM 718 C CA . PHE A 1 94 ? -0.887 0.035 -0.207 1.00 95.62 94 PHE A CA 1
ATOM 719 C C . PHE A 1 94 ? 0.534 0.507 -0.494 1.00 95.62 94 PHE A C 1
ATOM 721 O O . PHE A 1 94 ? 1.483 -0.275 -0.438 1.00 95.62 94 PHE A O 1
ATOM 728 N N . ALA A 1 95 ? 0.680 1.804 -0.761 1.00 95.25 95 ALA A N 1
ATOM 729 C CA . ALA A 1 95 ? 1.959 2.475 -0.961 1.00 95.25 95 ALA A CA 1
ATOM 730 C C . ALA A 1 95 ? 2.201 3.520 0.138 1.00 95.25 95 ALA A C 1
ATOM 732 O O . ALA A 1 95 ? 1.264 4.162 0.615 1.00 95.25 95 ALA A O 1
ATOM 733 N N . ARG A 1 96 ? 3.471 3.736 0.504 1.00 92.38 96 ARG A N 1
ATOM 734 C CA . ARG A 1 96 ? 3.854 4.642 1.603 1.00 92.38 96 ARG A CA 1
ATOM 735 C C . ARG A 1 96 ? 3.521 6.105 1.301 1.00 92.38 96 ARG A C 1
ATOM 737 O O . ARG A 1 96 ? 3.079 6.846 2.170 1.00 92.38 96 ARG A O 1
ATOM 744 N N . THR A 1 97 ? 3.729 6.544 0.058 1.00 93.06 97 THR A N 1
ATOM 745 C CA . THR A 1 97 ? 3.576 7.956 -0.329 1.00 93.06 97 THR A CA 1
ATOM 746 C C . THR A 1 97 ? 2.618 8.138 -1.499 1.00 93.06 97 THR A C 1
ATOM 748 O O . THR A 1 97 ? 2.441 7.250 -2.334 1.00 93.06 97 THR A O 1
ATOM 751 N N . ARG A 1 98 ? 2.037 9.340 -1.602 1.00 93.38 98 ARG A N 1
ATOM 752 C CA . ARG A 1 98 ? 1.111 9.720 -2.685 1.00 93.38 98 ARG A CA 1
ATOM 753 C C . ARG A 1 98 ? 1.759 9.568 -4.064 1.00 93.38 98 ARG A C 1
ATOM 755 O O . ARG A 1 98 ? 1.182 8.972 -4.964 1.00 93.38 98 ARG A O 1
ATOM 762 N N . SER A 1 99 ? 3.006 10.029 -4.188 1.00 94.88 99 SER A N 1
ATOM 763 C CA . SER A 1 99 ? 3.794 9.927 -5.422 1.00 94.88 99 SER A CA 1
ATOM 764 C C . SER A 1 99 ? 4.051 8.470 -5.827 1.00 94.88 99 SER A C 1
ATOM 766 O O . SER A 1 99 ? 3.949 8.120 -7.007 1.00 94.88 99 SER A O 1
ATOM 768 N N . ARG A 1 100 ? 4.321 7.584 -4.856 1.00 94.75 100 ARG A N 1
ATOM 769 C CA . ARG A 1 100 ? 4.456 6.145 -5.123 1.00 94.75 100 ARG A CA 1
ATOM 770 C C . ARG A 1 100 ? 3.132 5.522 -5.549 1.00 94.75 100 ARG A C 1
ATOM 772 O O . ARG A 1 100 ? 3.137 4.760 -6.512 1.00 94.75 100 ARG A O 1
ATOM 779 N N . ALA A 1 101 ? 2.021 5.887 -4.908 1.00 95.12 101 ALA A N 1
ATOM 780 C CA . ALA A 1 101 ? 0.692 5.419 -5.295 1.00 95.12 101 ALA A CA 1
ATOM 781 C C . ALA A 1 101 ? 0.357 5.802 -6.749 1.00 95.12 101 ALA A C 1
ATOM 783 O O . ALA A 1 101 ? -0.006 4.942 -7.553 1.00 95.12 101 ALA A O 1
ATOM 784 N N . ASP A 1 102 ? 0.575 7.066 -7.122 1.00 96.25 102 ASP A N 1
ATOM 785 C CA . ASP A 1 102 ? 0.373 7.541 -8.494 1.00 96.25 102 ASP A CA 1
ATOM 786 C C . ASP A 1 102 ? 1.306 6.851 -9.495 1.00 96.25 102 ASP A C 1
ATOM 788 O O . ASP A 1 102 ? 0.882 6.453 -10.583 1.00 96.25 102 ASP A O 1
ATOM 792 N N . THR A 1 103 ? 2.577 6.669 -9.131 1.00 96.38 103 THR A N 1
ATOM 793 C CA . THR A 1 103 ? 3.564 6.004 -9.991 1.00 96.38 103 THR A CA 1
ATOM 794 C C . THR A 1 103 ? 3.201 4.539 -10.230 1.00 96.38 103 THR A C 1
ATOM 796 O O . THR A 1 103 ? 3.223 4.091 -11.378 1.00 96.38 103 THR A O 1
ATOM 799 N N . ALA A 1 104 ? 2.842 3.799 -9.178 1.00 96.69 104 ALA A N 1
ATOM 800 C CA . ALA A 1 104 ? 2.418 2.406 -9.277 1.00 96.69 104 ALA A CA 1
ATOM 801 C C . ALA A 1 104 ? 1.133 2.281 -10.110 1.00 96.69 104 ALA A C 1
ATOM 803 O O . ALA A 1 104 ? 1.106 1.523 -11.077 1.00 96.69 104 ALA A O 1
ATOM 804 N N . CYS A 1 105 ? 0.119 3.106 -9.834 1.00 96.81 105 CYS A N 1
ATOM 805 C CA . CYS A 1 105 ? -1.127 3.146 -10.603 1.00 96.81 105 CYS A CA 1
ATOM 806 C C . CYS A 1 105 ? -0.883 3.443 -12.093 1.00 96.81 105 CYS A C 1
ATOM 808 O O . CYS A 1 105 ? -1.403 2.756 -12.973 1.00 96.81 105 CYS A O 1
ATOM 810 N N . LYS A 1 106 ? -0.019 4.416 -12.408 1.00 97.19 106 LYS A N 1
ATOM 811 C CA . LYS A 1 106 ? 0.352 4.738 -13.793 1.00 97.19 106 LYS A CA 1
ATOM 812 C C . LYS A 1 106 ? 1.048 3.572 -14.496 1.00 97.19 106 LYS A C 1
ATOM 814 O O . LYS A 1 106 ? 0.800 3.353 -15.682 1.00 97.19 106 LYS A O 1
ATOM 819 N N . LYS A 1 107 ? 1.924 2.842 -13.799 1.00 96.06 107 LYS A N 1
ATOM 820 C CA . LYS A 1 107 ? 2.586 1.646 -14.344 1.00 96.06 107 LYS A CA 1
ATOM 821 C C . LYS A 1 107 ? 1.583 0.515 -14.594 1.00 96.06 107 LYS A C 1
ATOM 823 O O . LYS A 1 107 ? 1.610 -0.053 -15.679 1.00 96.06 107 LYS A O 1
ATOM 828 N N . LEU A 1 108 ? 0.658 0.270 -13.666 1.00 97.44 108 LEU A N 1
ATOM 829 C CA . LEU A 1 108 ? -0.420 -0.712 -13.829 1.00 97.44 108 LEU A CA 1
ATOM 830 C C . LEU A 1 108 ? -1.308 -0.400 -15.039 1.00 97.44 108 LEU A C 1
ATOM 832 O O . LEU A 1 108 ? -1.509 -1.260 -15.890 1.00 97.44 108 LEU A O 1
ATOM 836 N N . ARG A 1 109 ? -1.752 0.855 -15.188 1.00 97.06 109 ARG A N 1
ATOM 837 C CA . ARG A 1 109 ? -2.548 1.285 -16.352 1.00 97.06 109 ARG A CA 1
ATOM 838 C C . ARG A 1 109 ? -1.819 1.087 -17.677 1.00 97.06 109 ARG A C 1
ATOM 840 O O . ARG A 1 109 ? -2.427 0.679 -18.658 1.00 97.06 109 ARG A O 1
ATOM 847 N N . ARG A 1 110 ? -0.511 1.364 -17.718 1.00 96.06 110 ARG A N 1
ATOM 848 C CA . ARG A 1 110 ? 0.320 1.122 -18.912 1.00 96.06 110 ARG A CA 1
ATOM 849 C C . ARG A 1 110 ? 0.449 -0.360 -19.250 1.00 96.06 110 ARG A C 1
ATOM 851 O O . ARG A 1 110 ? 0.608 -0.680 -20.419 1.00 96.06 110 ARG A O 1
ATOM 858 N N . ALA A 1 111 ? 0.385 -1.226 -18.244 1.00 94.25 111 ALA A N 1
ATOM 859 C CA . ALA A 1 111 ? 0.362 -2.673 -18.413 1.00 94.25 111 ALA A CA 1
ATOM 860 C C . ALA A 1 111 ? -1.044 -3.224 -18.734 1.00 94.25 111 ALA A C 1
ATOM 862 O O . ALA A 1 111 ? -1.193 -4.431 -18.861 1.00 94.25 111 ALA A O 1
ATOM 863 N N . GLY A 1 112 ? -2.060 -2.364 -18.884 1.00 96.12 112 GLY A N 1
ATOM 864 C CA . GLY A 1 112 ? -3.418 -2.758 -19.273 1.00 96.12 112 GLY A CA 1
ATOM 865 C C . GLY A 1 112 ? -4.392 -2.981 -18.113 1.00 96.12 112 GLY A C 1
ATOM 866 O O . GLY A 1 112 ? -5.550 -3.297 -18.360 1.00 96.12 112 GLY A O 1
ATOM 867 N N . TYR A 1 113 ? -3.976 -2.777 -16.860 1.00 97.38 113 TYR A N 1
ATOM 868 C CA . TYR A 1 113 ? -4.855 -2.968 -15.704 1.00 97.38 113 TYR A CA 1
ATOM 869 C C . TYR A 1 113 ? -5.777 -1.769 -15.453 1.00 97.38 113 TYR A C 1
ATOM 871 O O . TYR A 1 113 ? -5.351 -0.606 -15.479 1.00 97.38 113 TYR A O 1
ATOM 879 N N . ALA A 1 114 ? -7.033 -2.054 -15.105 1.00 96.56 114 ALA A N 1
ATOM 880 C CA . ALA A 1 114 ? -7.994 -1.064 -14.633 1.00 96.56 114 ALA A CA 1
ATOM 881 C C . ALA A 1 114 ? -7.693 -0.682 -13.172 1.00 96.56 114 ALA A C 1
ATOM 883 O O . ALA A 1 114 ? -8.208 -1.288 -12.235 1.00 96.56 114 ALA A O 1
ATOM 884 N N . ALA A 1 115 ? -6.832 0.323 -12.981 1.00 96.44 115 ALA A N 1
ATOM 885 C CA . ALA A 1 115 ? -6.402 0.784 -11.660 1.00 96.44 115 ALA A CA 1
ATOM 886 C C . ALA A 1 115 ? -6.747 2.261 -11.398 1.00 96.44 115 ALA A C 1
ATOM 888 O O . ALA A 1 115 ? -6.660 3.094 -12.306 1.00 96.44 115 ALA A O 1
ATOM 889 N N . GLU A 1 116 ? -7.063 2.633 -10.156 1.00 95.19 116 GLU A N 1
ATOM 890 C CA . GLU A 1 116 ? -7.155 4.033 -9.705 1.00 95.19 116 GLU A CA 1
ATOM 891 C C . GLU A 1 116 ? -6.344 4.277 -8.427 1.00 95.19 116 GLU A C 1
ATOM 893 O O . GLU A 1 116 ? -6.150 3.378 -7.616 1.00 95.19 116 GLU A O 1
ATOM 898 N N . ALA A 1 117 ? -5.833 5.503 -8.264 1.00 94.12 117 ALA A N 1
ATOM 899 C CA . ALA A 1 117 ? -5.071 5.898 -7.083 1.00 94.12 117 ALA A CA 1
ATOM 900 C C . ALA A 1 117 ? -5.934 6.735 -6.128 1.00 94.12 117 ALA A C 1
ATOM 902 O O . ALA A 1 117 ? -6.627 7.657 -6.559 1.00 94.12 117 ALA A O 1
ATOM 903 N N . ILE A 1 118 ? -5.845 6.448 -4.831 1.00 91.12 118 ILE A N 1
ATOM 904 C CA . ILE A 1 118 ? -6.587 7.124 -3.766 1.00 91.12 118 ILE A CA 1
ATOM 905 C C . ILE A 1 118 ? -5.586 7.601 -2.698 1.00 91.12 118 ILE A C 1
ATOM 907 O O . ILE A 1 118 ? -5.072 6.825 -1.899 1.00 91.12 118 ILE A O 1
ATOM 911 N N . HIS A 1 119 ? -5.317 8.910 -2.655 1.00 91.75 119 HIS A N 1
ATOM 912 C CA . HIS A 1 119 ? -4.483 9.557 -1.624 1.00 91.75 119 HIS A CA 1
ATOM 913 C C . HIS A 1 119 ? -4.995 10.969 -1.268 1.00 91.75 119 HIS A C 1
ATOM 915 O O . HIS A 1 119 ? -5.920 11.467 -1.905 1.00 91.75 119 HIS A O 1
ATOM 921 N N . SER A 1 120 ? -4.401 11.622 -0.260 1.00 86.88 120 SER A N 1
ATOM 922 C CA . SER A 1 120 ? -4.870 12.909 0.302 1.00 86.88 120 SER A CA 1
ATOM 923 C C . SER A 1 120 ? -5.025 14.053 -0.706 1.00 86.88 120 SER A C 1
ATOM 925 O O . SER A 1 120 ? -5.861 14.923 -0.505 1.00 86.88 120 SER A O 1
ATOM 927 N N . ASP A 1 121 ? -4.248 14.046 -1.790 1.00 89.62 121 ASP A N 1
ATOM 928 C CA . ASP A 1 121 ? -4.305 15.092 -2.828 1.00 89.62 121 ASP A CA 1
ATOM 929 C C . ASP A 1 121 ? -5.459 14.883 -3.819 1.00 89.62 121 ASP A C 1
ATOM 931 O O . ASP A 1 121 ? -5.682 15.705 -4.706 1.00 89.62 121 ASP A O 1
ATOM 935 N N . ARG A 1 122 ? -6.198 13.772 -3.701 1.00 88.94 122 ARG A N 1
ATOM 936 C CA . ARG A 1 122 ? -7.433 13.550 -4.454 1.00 88.94 122 ARG A CA 1
ATOM 937 C C . ARG A 1 122 ? -8.576 14.276 -3.764 1.00 88.94 122 ARG A C 1
ATOM 939 O O . ARG A 1 122 ? -8.769 14.138 -2.556 1.00 88.94 122 ARG A O 1
ATOM 946 N N . SER A 1 123 ? -9.382 14.992 -4.545 1.00 90.00 123 SER A N 1
ATOM 947 C CA . SER A 1 123 ? -10.588 15.624 -4.010 1.00 90.00 123 SER A CA 1
ATOM 948 C C . SER A 1 123 ? -11.573 14.566 -3.505 1.00 90.00 123 SER A C 1
ATOM 950 O O . SER A 1 123 ? -11.580 13.427 -3.979 1.00 90.00 123 SER A O 1
ATOM 952 N N . GLN A 1 124 ? -12.447 14.930 -2.566 1.00 86.25 124 GLN A N 1
ATOM 953 C CA . GLN A 1 124 ? -13.421 13.983 -2.013 1.00 86.25 124 GLN A CA 1
ATOM 954 C C . GLN A 1 124 ? -14.317 13.363 -3.098 1.00 86.25 124 GLN A C 1
ATOM 956 O O . GLN A 1 124 ? -14.581 12.163 -3.067 1.00 86.25 124 GLN A O 1
ATOM 961 N N . ASN A 1 125 ? -14.696 14.145 -4.114 1.00 90.00 125 ASN A N 1
ATOM 962 C CA . ASN A 1 125 ? -15.462 13.657 -5.264 1.00 90.00 125 ASN A CA 1
ATOM 963 C C . ASN A 1 125 ? -14.669 12.642 -6.098 1.00 90.00 125 ASN A C 1
ATOM 965 O O . ASN A 1 125 ? -15.221 11.628 -6.517 1.00 90.00 125 ASN A O 1
ATOM 969 N N . GLN A 1 126 ? -13.371 12.883 -6.322 1.00 90.62 126 GLN A N 1
ATOM 970 C CA . GLN A 1 126 ? -12.503 11.932 -7.024 1.00 90.62 126 GLN A CA 1
ATOM 971 C C . GLN A 1 126 ? -12.361 10.627 -6.244 1.00 90.62 126 GLN A C 1
ATOM 973 O O . GLN A 1 126 ? -12.449 9.555 -6.835 1.00 90.62 126 GLN A O 1
ATOM 978 N N . ARG A 1 127 ? -12.186 10.719 -4.921 1.00 88.88 127 ARG A N 1
ATOM 979 C CA . ARG A 1 127 ? -12.122 9.551 -4.038 1.00 88.88 127 ARG A CA 1
ATOM 980 C C . ARG A 1 127 ? -13.411 8.743 -4.121 1.00 88.88 127 ARG A C 1
ATOM 982 O O . ARG A 1 127 ? -13.342 7.554 -4.392 1.00 88.88 127 ARG A O 1
ATOM 989 N N . ARG A 1 128 ? -14.572 9.388 -3.957 1.00 88.56 128 ARG A N 1
ATOM 990 C CA . ARG A 1 128 ? -15.881 8.725 -4.037 1.00 88.56 128 ARG A CA 1
ATOM 991 C C . ARG A 1 128 ? -16.077 8.028 -5.380 1.00 88.56 128 ARG A C 1
ATOM 993 O O . ARG A 1 128 ? -16.339 6.838 -5.403 1.00 88.56 128 ARG A O 1
ATOM 1000 N N . ARG A 1 129 ? -15.812 8.726 -6.489 1.00 91.69 129 ARG A N 1
ATOM 1001 C CA . ARG A 1 129 ? -15.898 8.150 -7.838 1.00 91.69 129 ARG A CA 1
ATOM 1002 C C . ARG A 1 129 ? -15.005 6.919 -8.010 1.00 91.69 129 ARG A C 1
ATOM 1004 O O . ARG A 1 129 ? -15.432 5.953 -8.629 1.00 91.69 129 ARG A O 1
ATOM 1011 N N . ALA A 1 130 ? -13.766 6.960 -7.521 1.00 90.69 130 ALA A N 1
ATOM 1012 C CA . ALA A 1 130 ? -12.856 5.821 -7.622 1.00 90.69 130 ALA A CA 1
ATOM 1013 C C . ALA A 1 130 ? -13.387 4.602 -6.848 1.00 90.69 130 ALA A C 1
ATOM 1015 O O . ALA A 1 130 ? -13.281 3.481 -7.336 1.00 90.69 130 ALA A O 1
ATOM 1016 N N . LEU A 1 131 ? -14.000 4.829 -5.682 1.00 88.69 131 LEU A N 1
ATOM 1017 C CA . LEU A 1 131 ? -14.624 3.781 -4.872 1.00 88.69 131 LEU A CA 1
ATOM 1018 C C . LEU A 1 131 ? -15.891 3.223 -5.511 1.00 88.69 131 LEU A C 1
ATOM 1020 O O . LEU A 1 131 ? -16.024 2.009 -5.595 1.00 88.69 131 LEU A O 1
ATOM 1024 N N . ASP A 1 132 ? -16.769 4.086 -6.023 1.00 89.88 132 ASP A N 1
ATOM 1025 C CA . ASP A 1 132 ? -18.000 3.669 -6.701 1.00 89.88 132 ASP A CA 1
ATOM 1026 C C . ASP A 1 132 ? -17.672 2.793 -7.922 1.00 89.88 132 ASP A C 1
ATOM 1028 O O . ASP A 1 132 ? -18.262 1.733 -8.120 1.00 89.88 132 ASP A O 1
ATOM 1032 N N . ARG A 1 133 ? -16.666 3.194 -8.712 1.00 92.56 133 ARG A N 1
ATOM 1033 C CA . ARG A 1 133 ? -16.182 2.416 -9.863 1.00 92.56 133 ARG A CA 1
ATOM 1034 C C . ARG A 1 133 ? -15.534 1.097 -9.457 1.00 92.56 133 ARG A C 1
ATOM 1036 O O . ARG A 1 133 ? -15.654 0.119 -10.186 1.00 92.56 133 ARG A O 1
ATOM 1043 N N . PHE A 1 134 ? -14.846 1.065 -8.318 1.00 90.81 134 PHE A N 1
ATOM 1044 C CA . PHE A 1 134 ? -14.277 -0.172 -7.795 1.00 90.81 134 PHE A CA 1
ATOM 1045 C C . PHE A 1 134 ? -15.365 -1.138 -7.317 1.00 90.81 134 PHE A C 1
ATOM 1047 O O . PHE A 1 134 ? -15.340 -2.312 -7.671 1.00 90.81 134 PHE A O 1
ATOM 1054 N N . ALA A 1 135 ? -16.366 -0.638 -6.589 1.00 87.31 135 ALA A N 1
ATOM 1055 C CA . ALA A 1 135 ? -17.516 -1.427 -6.153 1.00 87.31 135 ALA A CA 1
ATOM 1056 C C . ALA A 1 135 ? -18.323 -1.977 -7.346 1.00 87.31 135 ALA A C 1
ATOM 1058 O O . ALA A 1 135 ? -18.767 -3.124 -7.318 1.00 87.31 135 ALA A O 1
ATOM 1059 N N . ALA A 1 136 ? -18.449 -1.191 -8.422 1.00 90.06 136 ALA A N 1
ATOM 1060 C CA . ALA A 1 136 ? -19.092 -1.606 -9.669 1.00 90.06 136 ALA A CA 1
ATOM 1061 C C . ALA A 1 136 ? -18.273 -2.620 -10.497 1.00 90.06 136 ALA A C 1
ATOM 1063 O O . ALA A 1 136 ? -18.830 -3.249 -11.393 1.00 90.06 136 ALA A O 1
ATOM 1064 N N . GLY A 1 137 ? -16.975 -2.791 -10.215 1.00 89.88 137 GLY A N 1
ATOM 1065 C CA . GLY A 1 137 ? -16.074 -3.640 -11.004 1.00 89.88 137 GLY A CA 1
ATOM 1066 C C . GLY A 1 137 ? -15.540 -2.993 -12.290 1.00 89.88 137 GLY A C 1
ATOM 1067 O O . GLY A 1 137 ? -14.935 -3.675 -13.108 1.00 89.88 137 GLY A O 1
ATOM 1068 N N . ASP A 1 138 ? -15.723 -1.681 -12.480 1.00 93.25 138 ASP A N 1
ATOM 1069 C CA . ASP A 1 138 ? -15.110 -0.927 -13.591 1.00 93.25 138 ASP A CA 1
ATOM 1070 C C . ASP A 1 138 ? -13.607 -0.689 -13.374 1.00 93.25 138 ASP A C 1
ATOM 1072 O O . ASP A 1 138 ? -12.861 -0.329 -14.292 1.00 93.25 138 ASP A O 1
ATOM 1076 N N . VAL A 1 139 ? -13.184 -0.762 -12.114 1.00 93.56 139 VAL A N 1
ATOM 1077 C CA . VAL A 1 139 ? -11.809 -0.613 -11.648 1.00 93.56 139 VAL A CA 1
ATOM 1078 C C . VAL A 1 139 ? -11.536 -1.796 -10.743 1.00 93.56 139 VAL A C 1
ATOM 1080 O O . VAL A 1 139 ? -12.218 -1.976 -9.742 1.00 93.56 139 VAL A O 1
ATOM 1083 N N . ASN A 1 140 ? -10.510 -2.573 -11.060 1.00 94.12 140 ASN A N 1
ATOM 1084 C CA . ASN A 1 140 ? -10.242 -3.815 -10.346 1.00 94.12 140 ASN A CA 1
ATOM 1085 C C . ASN A 1 140 ? -9.156 -3.638 -9.282 1.00 94.12 140 ASN A C 1
ATOM 1087 O O . ASN A 1 140 ? -9.052 -4.450 -8.368 1.00 94.12 140 ASN A O 1
ATOM 1091 N N . ILE A 1 141 ? -8.368 -2.559 -9.373 1.00 95.88 141 ILE A N 1
ATOM 1092 C CA . ILE A 1 141 ? -7.243 -2.298 -8.472 1.00 95.88 141 ILE A CA 1
ATOM 1093 C C . ILE A 1 141 ? -7.315 -0.876 -7.907 1.00 95.88 141 ILE A C 1
ATOM 1095 O O . ILE A 1 141 ? -7.305 0.105 -8.655 1.00 95.88 141 ILE A O 1
ATOM 1099 N N . ILE A 1 142 ? -7.288 -0.744 -6.581 1.00 94.00 142 ILE A N 1
ATOM 1100 C CA . ILE A 1 142 ? -7.078 0.544 -5.907 1.00 94.00 142 ILE A CA 1
ATOM 1101 C C . ILE A 1 142 ? -5.667 0.606 -5.347 1.00 94.00 142 ILE A C 1
ATOM 1103 O O . ILE A 1 142 ? -5.269 -0.237 -4.550 1.00 94.00 142 ILE A O 1
ATOM 1107 N N . VAL A 1 143 ? -4.924 1.648 -5.713 1.00 95.25 143 VAL A N 1
ATOM 1108 C CA . VAL A 1 143 ? -3.628 1.965 -5.109 1.00 95.25 143 VAL A CA 1
ATOM 1109 C C . VAL A 1 143 ? -3.811 3.099 -4.106 1.00 95.25 143 VAL A C 1
ATOM 1111 O O . VAL A 1 143 ? -4.148 4.216 -4.493 1.00 95.25 143 VAL A O 1
ATOM 1114 N N . ALA A 1 144 ? -3.596 2.844 -2.820 1.00 92.44 144 ALA A N 1
ATOM 1115 C CA . ALA A 1 144 ? -3.911 3.792 -1.756 1.00 92.44 144 ALA A CA 1
ATOM 1116 C C . ALA A 1 144 ? -2.748 4.055 -0.795 1.00 92.44 144 ALA A C 1
ATOM 1118 O O . ALA A 1 144 ? -1.839 3.240 -0.650 1.00 92.44 144 ALA A O 1
ATOM 1119 N N . THR A 1 145 ? -2.805 5.198 -0.108 1.00 91.12 145 THR A N 1
ATOM 1120 C CA . THR A 1 145 ? -1.989 5.473 1.086 1.00 91.12 145 THR A CA 1
ATOM 1121 C C . THR A 1 145 ? -2.790 5.224 2.367 1.00 91.12 145 THR A C 1
ATOM 1123 O O . THR A 1 145 ? -4.025 5.255 2.360 1.00 91.12 145 THR A O 1
ATOM 1126 N N . ASP A 1 146 ? -2.097 5.032 3.492 1.00 73.62 146 ASP A N 1
ATOM 1127 C CA . ASP A 1 146 ? -2.701 4.694 4.796 1.00 73.62 146 ASP A CA 1
ATOM 1128 C C . ASP A 1 146 ? -3.751 5.687 5.290 1.00 73.62 146 ASP A C 1
ATOM 1130 O O . ASP A 1 146 ? -4.741 5.303 5.914 1.00 73.62 146 ASP A O 1
ATOM 1134 N N . VAL A 1 147 ? -3.557 6.971 4.978 1.00 61.59 147 VAL A N 1
ATOM 1135 C CA . VAL A 1 147 ? -4.481 8.053 5.354 1.00 61.59 147 VAL A CA 1
ATOM 1136 C C . VAL A 1 147 ? -5.860 7.826 4.747 1.00 61.59 147 VAL A C 1
ATOM 1138 O O . VAL A 1 147 ? -6.865 8.203 5.342 1.00 61.59 147 VAL A O 1
ATOM 1141 N N . LEU A 1 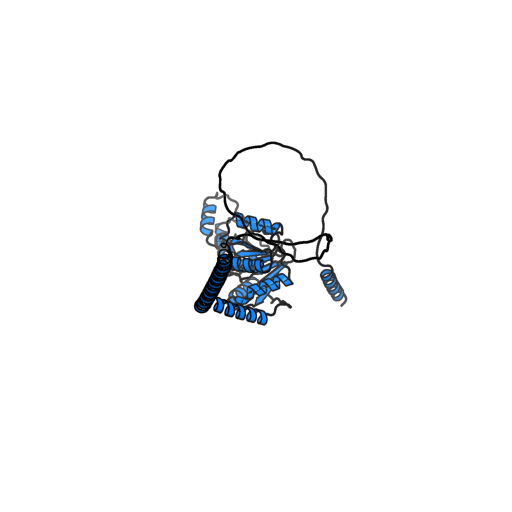148 ? -5.914 7.203 3.567 1.00 54.28 148 LEU A N 1
ATOM 1142 C CA . LEU A 1 148 ? -7.173 6.939 2.898 1.00 54.28 148 LEU A CA 1
ATOM 1143 C C . LEU A 1 148 ? -7.662 5.514 3.117 1.00 54.28 148 LEU A C 1
ATOM 1145 O O . LEU A 1 148 ? -8.859 5.340 3.229 1.00 54.28 148 LEU A O 1
ATOM 1149 N N . ALA A 1 149 ? -6.791 4.521 3.295 1.00 49.72 149 ALA A N 1
ATOM 1150 C CA . ALA A 1 149 ? -7.159 3.134 3.613 1.00 49.72 149 ALA A CA 1
ATOM 1151 C C . ALA A 1 149 ? -8.147 2.970 4.789 1.00 49.72 149 ALA A C 1
ATOM 1153 O O . ALA A 1 149 ? -8.893 1.990 4.881 1.00 49.72 149 ALA A O 1
ATOM 1154 N N . ARG A 1 150 ? -8.115 3.917 5.731 1.00 64.81 150 ARG A N 1
ATOM 1155 C CA . ARG A 1 150 ? -8.897 3.908 6.965 1.00 64.81 150 ARG A CA 1
ATOM 1156 C C . ARG A 1 150 ? -10.276 4.512 6.743 1.00 64.81 150 ARG A C 1
ATOM 1158 O O . ARG A 1 150 ? -10.407 5.706 6.509 1.00 64.81 150 ARG A O 1
ATOM 1165 N N . GLY A 1 151 ? -11.310 3.685 6.856 1.00 52.25 151 GLY A N 1
ATOM 1166 C CA . GLY A 1 151 ? -12.697 4.133 6.700 1.00 52.25 151 GLY A CA 1
ATOM 1167 C C . GLY A 1 151 ? -13.151 4.261 5.249 1.00 52.25 151 GLY A C 1
ATOM 1168 O O . GLY A 1 151 ? -14.272 4.695 5.011 1.00 52.25 151 GLY A O 1
ATOM 1169 N N . ILE A 1 152 ? -12.328 3.844 4.279 1.00 57.94 152 ILE A N 1
ATOM 1170 C CA . ILE A 1 152 ? -12.893 3.441 3.000 1.00 57.94 152 ILE A CA 1
ATOM 1171 C C . ILE A 1 152 ? -13.668 2.146 3.246 1.00 57.94 152 ILE A C 1
ATOM 1173 O O . ILE A 1 152 ? -13.089 1.108 3.595 1.00 57.94 152 ILE A O 1
ATOM 1177 N N . ASP A 1 153 ? -14.978 2.248 3.072 1.00 60.06 153 ASP A N 1
ATOM 1178 C CA . ASP A 1 153 ? -15.878 1.119 2.907 1.00 60.06 153 ASP A CA 1
ATOM 1179 C C . ASP A 1 153 ? -15.702 0.579 1.485 1.00 60.06 153 ASP A C 1
ATOM 1181 O O . ASP A 1 153 ? -16.492 0.842 0.585 1.00 60.06 153 ASP A O 1
ATOM 1185 N N . VAL A 1 154 ? -14.546 -0.045 1.239 1.00 63.72 154 VAL A N 1
ATOM 1186 C CA . VAL A 1 154 ? -14.404 -0.875 0.051 1.00 63.72 154 VAL A CA 1
ATOM 1187 C C . VAL A 1 154 ? -15.052 -2.189 0.428 1.00 63.72 154 VAL A C 1
ATOM 1189 O O . VAL A 1 154 ? -14.626 -2.809 1.412 1.00 63.72 154 VAL A O 1
ATOM 1192 N N . ASP A 1 155 ? -16.049 -2.601 -0.350 1.00 61.00 155 ASP A N 1
ATOM 1193 C CA . ASP A 1 155 ? -16.551 -3.965 -0.310 1.00 61.00 155 ASP A CA 1
ATOM 1194 C C . ASP A 1 155 ? -15.383 -4.954 -0.315 1.00 61.00 155 ASP A C 1
ATOM 1196 O O . ASP A 1 155 ? -14.319 -4.691 -0.880 1.00 61.00 155 ASP A O 1
ATOM 1200 N N . GLN A 1 156 ? -15.603 -6.089 0.342 1.00 74.75 156 GLN A N 1
ATOM 1201 C CA . GLN A 1 156 ? -14.657 -7.190 0.469 1.00 74.75 156 GLN A CA 1
ATOM 1202 C C . GLN A 1 156 ? -13.767 -7.366 -0.773 1.00 74.75 156 GLN A C 1
ATOM 1204 O O . GLN A 1 156 ? -14.261 -7.626 -1.876 1.00 74.75 156 GLN A O 1
ATOM 1209 N N . VAL A 1 157 ? -12.460 -7.212 -0.548 1.00 88.69 157 VAL A N 1
ATOM 1210 C CA . VAL A 1 157 ? -11.409 -7.337 -1.565 1.00 88.69 157 VAL A CA 1
ATOM 1211 C C . VAL A 1 157 ? -10.825 -8.744 -1.518 1.00 88.69 157 VAL A C 1
ATOM 1213 O O . VAL A 1 157 ? -10.731 -9.335 -0.435 1.00 88.69 157 VAL A O 1
ATOM 1216 N N . ASP A 1 158 ? -10.422 -9.275 -2.667 1.00 91.19 158 ASP A N 1
ATOM 1217 C CA . ASP A 1 158 ? -9.963 -10.662 -2.790 1.00 91.19 158 ASP A CA 1
ATOM 1218 C C . ASP A 1 158 ? -8.633 -10.853 -2.064 1.00 91.19 158 ASP A C 1
ATOM 1220 O O . ASP A 1 158 ? -8.453 -11.807 -1.304 1.00 91.19 158 ASP A O 1
ATOM 1224 N N . TYR A 1 159 ? -7.721 -9.894 -2.226 1.00 94.25 159 TYR A N 1
ATOM 1225 C CA . TYR A 1 159 ? -6.465 -9.870 -1.493 1.00 94.25 159 TYR A CA 1
ATOM 1226 C C . TYR A 1 159 ? -5.857 -8.467 -1.414 1.00 94.25 159 TYR A C 1
ATOM 1228 O O . TYR A 1 159 ? -6.267 -7.519 -2.094 1.00 94.25 159 TYR A O 1
ATOM 1236 N N . VAL A 1 160 ? -4.867 -8.335 -0.534 1.00 94.62 160 VAL A N 1
ATOM 1237 C CA . VAL A 1 160 ? -4.165 -7.078 -0.263 1.00 94.62 160 VAL A CA 1
ATOM 1238 C C . VAL A 1 160 ? -2.696 -7.201 -0.646 1.00 94.62 160 VAL A C 1
ATOM 1240 O O . VAL A 1 160 ? -2.039 -8.191 -0.333 1.00 94.62 160 VAL A O 1
ATOM 1243 N N . VAL A 1 161 ? -2.150 -6.161 -1.271 1.00 97.44 161 VAL A N 1
ATOM 1244 C CA . VAL A 1 161 ? -0.711 -6.030 -1.516 1.00 97.44 161 VAL A CA 1
ATOM 1245 C C . VAL A 1 161 ? -0.169 -4.850 -0.724 1.00 97.44 161 VAL A C 1
ATOM 1247 O O . VAL A 1 161 ? -0.477 -3.695 -1.016 1.00 97.44 161 VAL A O 1
ATOM 1250 N N . ASN A 1 162 ? 0.697 -5.106 0.248 1.00 97.31 162 ASN A N 1
ATOM 1251 C CA . ASN A 1 162 ? 1.515 -4.061 0.851 1.00 97.31 162 ASN A CA 1
ATOM 1252 C C . ASN A 1 162 ? 2.719 -3.817 -0.061 1.00 97.31 162 ASN A C 1
ATOM 1254 O O . ASN A 1 162 ? 3.775 -4.427 0.103 1.00 97.31 162 ASN A O 1
ATOM 1258 N N . TYR A 1 163 ? 2.542 -2.933 -1.046 1.00 97.56 163 TYR A N 1
ATOM 1259 C CA 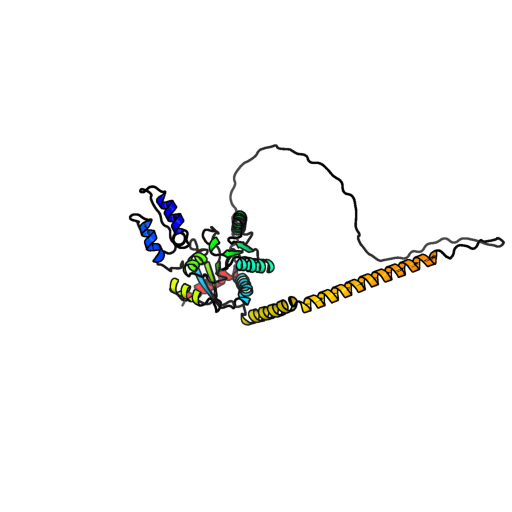. TYR A 1 163 ? 3.612 -2.552 -1.970 1.00 97.56 163 TYR A CA 1
ATOM 1260 C C . TYR A 1 163 ? 4.789 -1.928 -1.221 1.00 97.56 163 TYR A C 1
ATOM 1262 O O . TYR A 1 163 ? 5.943 -2.175 -1.558 1.00 97.56 163 TYR A O 1
ATOM 1270 N N . ASP A 1 164 ? 4.501 -1.151 -0.180 1.00 95.88 164 ASP A N 1
ATOM 1271 C CA . ASP A 1 164 ? 5.472 -0.746 0.831 1.00 95.88 164 ASP A CA 1
ATOM 1272 C C . ASP A 1 164 ? 5.038 -1.274 2.201 1.00 95.88 164 ASP A C 1
ATOM 1274 O O . ASP A 1 164 ? 3.860 -1.161 2.555 1.00 95.88 164 ASP A O 1
ATOM 1278 N N . ALA A 1 165 ? 5.982 -1.810 2.980 1.00 94.88 165 ALA A N 1
ATOM 1279 C CA . ALA A 1 165 ? 5.736 -2.160 4.373 1.00 94.88 165 ALA A CA 1
ATOM 1280 C C . ALA A 1 165 ? 5.243 -0.921 5.156 1.00 94.88 165 ALA A C 1
ATOM 1282 O O . ALA A 1 165 ? 5.733 0.190 4.914 1.00 94.88 165 ALA A O 1
ATOM 1283 N N . PRO A 1 166 ? 4.230 -1.069 6.028 1.00 92.00 166 PRO A N 1
ATOM 1284 C CA . PRO A 1 166 ? 3.757 0.032 6.856 1.00 92.00 166 PRO A CA 1
ATOM 1285 C C . PRO A 1 166 ? 4.817 0.483 7.862 1.00 92.00 166 PRO A C 1
ATOM 1287 O O . PRO A 1 166 ? 5.537 -0.343 8.413 1.00 92.00 166 PRO A O 1
ATOM 1290 N N . ASP A 1 167 ? 4.846 1.786 8.151 1.00 89.25 167 ASP A N 1
ATOM 1291 C CA . ASP A 1 167 ? 5.825 2.366 9.077 1.00 89.25 167 ASP A CA 1
ATOM 1292 C C . ASP A 1 167 ? 5.542 1.990 10.541 1.00 89.25 167 ASP A C 1
ATOM 1294 O O . ASP A 1 167 ? 6.464 1.947 11.349 1.00 89.25 167 ASP A O 1
ATOM 1298 N N . GLN A 1 168 ? 4.279 1.728 10.904 1.00 86.94 168 GLN A N 1
ATOM 1299 C CA . GLN A 1 168 ? 3.904 1.176 12.211 1.00 86.94 168 GLN A CA 1
ATOM 1300 C C . GLN A 1 168 ? 3.266 -0.199 12.030 1.00 86.94 168 GLN A C 1
ATOM 1302 O O . GLN A 1 168 ? 2.422 -0.396 11.152 1.00 86.94 168 GLN A O 1
ATOM 1307 N N . ALA A 1 169 ? 3.617 -1.147 12.896 1.00 87.75 169 ALA A N 1
ATOM 1308 C CA . ALA A 1 169 ? 3.111 -2.514 12.818 1.00 87.75 169 ALA A CA 1
ATOM 1309 C C . ALA A 1 169 ? 1.578 -2.571 12.941 1.00 87.75 169 ALA A C 1
ATOM 1311 O O . ALA A 1 169 ? 0.925 -3.372 12.283 1.00 87.75 169 ALA A O 1
ATOM 1312 N N . GLU A 1 170 ? 0.961 -1.675 13.708 1.00 82.38 170 GLU A N 1
ATOM 1313 C CA . GLU A 1 170 ? -0.489 -1.609 13.860 1.00 82.38 170 GLU A CA 1
ATOM 1314 C C . GLU A 1 170 ? -1.184 -1.277 12.533 1.00 82.38 170 GLU A C 1
ATOM 1316 O O . GLU A 1 170 ? -2.284 -1.770 12.286 1.00 82.38 170 GLU A O 1
ATOM 1321 N N . ASP A 1 171 ? -0.572 -0.474 11.647 1.00 85.06 171 ASP A N 1
ATOM 1322 C CA . ASP A 1 171 ? -1.136 -0.189 10.317 1.00 85.06 171 ASP A CA 1
ATOM 1323 C C . ASP A 1 171 ? -1.322 -1.488 9.517 1.00 85.06 171 ASP A C 1
ATOM 1325 O O . ASP A 1 171 ? -2.316 -1.620 8.801 1.00 85.06 171 ASP A O 1
ATOM 1329 N N . TYR A 1 172 ? -0.421 -2.463 9.678 1.00 89.31 172 TYR A N 1
ATOM 1330 C CA . TYR A 1 172 ? -0.461 -3.741 8.966 1.00 89.31 172 TYR A CA 1
ATOM 1331 C C . TYR A 1 172 ? -1.778 -4.492 9.191 1.00 89.31 172 TYR A C 1
ATOM 1333 O O . TYR A 1 172 ? -2.445 -4.846 8.219 1.00 89.31 172 TYR A O 1
ATOM 1341 N N . ILE A 1 173 ? -2.216 -4.640 10.447 1.00 85.44 173 ILE A N 1
ATOM 1342 C CA . IL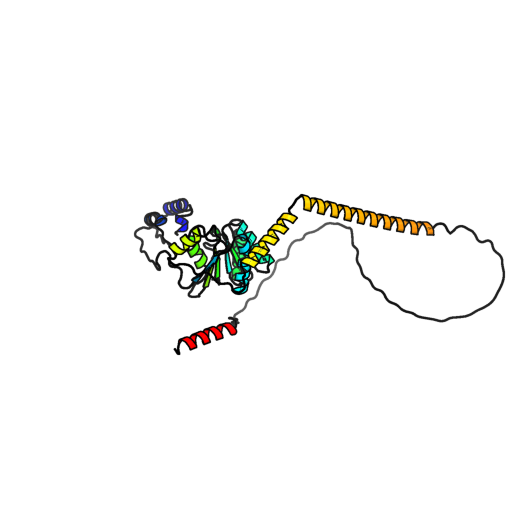E A 1 173 ? -3.479 -5.321 10.797 1.00 85.44 173 ILE A CA 1
ATOM 1343 C C . ILE A 1 173 ? -4.669 -4.647 10.095 1.00 85.44 173 ILE A C 1
ATOM 1345 O O . ILE A 1 173 ? -5.543 -5.307 9.531 1.00 85.44 173 ILE A O 1
ATOM 1349 N N . HIS A 1 174 ? -4.682 -3.313 10.059 1.00 82.56 174 HIS A N 1
ATOM 1350 C CA . HIS A 1 174 ? -5.759 -2.545 9.431 1.00 82.56 174 HIS A CA 1
ATOM 1351 C C . HIS A 1 174 ? -5.780 -2.668 7.902 1.00 82.56 174 HIS A C 1
ATOM 1353 O O . HIS A 1 174 ? -6.862 -2.595 7.298 1.00 82.56 174 HIS A O 1
ATOM 1359 N N . ARG A 1 175 ? -4.599 -2.811 7.286 1.00 88.69 175 ARG A N 1
ATOM 1360 C CA . ARG A 1 175 ? -4.438 -3.017 5.844 1.00 88.69 175 ARG A CA 1
ATOM 1361 C C . ARG A 1 175 ? -4.910 -4.406 5.438 1.00 88.69 175 ARG A C 1
ATOM 1363 O O . ARG A 1 175 ? -5.736 -4.515 4.540 1.00 88.69 175 ARG A O 1
ATOM 1370 N N . ILE A 1 176 ? -4.448 -5.455 6.116 1.00 89.06 176 ILE A N 1
ATOM 1371 C CA . ILE A 1 176 ? -4.820 -6.831 5.758 1.00 89.06 176 ILE A CA 1
ATOM 1372 C C . ILE A 1 176 ? -6.277 -7.148 6.123 1.00 89.06 176 ILE A C 1
ATOM 1374 O O . ILE A 1 176 ? -6.941 -7.882 5.403 1.00 89.06 176 ILE A O 1
ATOM 1378 N N . GLY A 1 177 ? -6.842 -6.476 7.134 1.00 85.25 177 GLY A N 1
ATOM 1379 C CA . GLY A 1 177 ? -8.270 -6.547 7.477 1.00 85.25 177 GLY A CA 1
ATOM 1380 C C . GLY A 1 177 ? -9.230 -5.942 6.434 1.00 85.25 177 GLY A C 1
ATOM 1381 O O . GLY A 1 177 ? -10.429 -5.786 6.701 1.00 85.25 177 GLY A O 1
ATOM 1382 N N . ARG A 1 178 ? -8.731 -5.541 5.254 1.00 86.19 178 ARG A N 1
ATOM 1383 C CA . ARG A 1 178 ? -9.573 -5.253 4.081 1.00 86.19 178 ARG A CA 1
ATOM 1384 C C . ARG A 1 178 ? -10.058 -6.534 3.398 1.00 86.19 178 ARG A C 1
ATOM 1386 O O . ARG A 1 178 ? -11.138 -6.513 2.815 1.00 86.19 178 ARG A O 1
ATOM 1393 N N . THR A 1 179 ? -9.306 -7.628 3.509 1.00 88.25 179 THR A N 1
ATOM 1394 C CA . THR A 1 179 ? -9.691 -8.950 3.004 1.00 88.25 179 THR A CA 1
ATOM 1395 C C . THR A 1 179 ? -10.126 -9.879 4.150 1.00 88.25 179 THR A C 1
ATOM 1397 O O . THR A 1 179 ? -10.150 -9.468 5.310 1.00 88.25 179 THR A O 1
ATOM 1400 N N . GLY A 1 180 ? -10.552 -11.105 3.835 1.00 82.38 180 GLY A N 1
ATOM 1401 C CA . GLY A 1 180 ? -10.907 -12.127 4.831 1.00 82.38 180 GLY A CA 1
ATOM 1402 C C . GLY A 1 180 ? -12.150 -11.823 5.684 1.00 82.38 180 GLY A C 1
ATOM 1403 O O . GLY A 1 180 ? -12.288 -12.338 6.794 1.00 82.38 180 GLY A O 1
ATOM 1404 N N . ARG A 1 181 ? -13.050 -10.949 5.216 1.00 77.69 181 ARG A N 1
ATOM 1405 C CA . ARG A 1 181 ? -14.266 -10.541 5.944 1.00 77.69 181 ARG A CA 1
ATOM 1406 C C . ARG A 1 181 ? -15.402 -11.566 5.822 1.00 77.69 181 ARG A C 1
ATOM 1408 O O . ARG A 1 181 ? -15.435 -12.374 4.895 1.00 77.69 181 ARG A O 1
ATOM 1415 N N . ALA A 1 182 ? -16.356 -11.516 6.756 1.00 69.88 182 ALA A N 1
ATOM 1416 C CA . ALA A 1 182 ? -17.586 -12.322 6.735 1.00 69.88 182 ALA A CA 1
ATOM 1417 C C . ALA A 1 182 ? -17.361 -13.841 6.525 1.00 69.88 182 ALA A C 1
ATOM 1419 O O . ALA A 1 182 ? -18.137 -14.506 5.841 1.00 69.88 182 ALA A O 1
ATOM 1420 N N . GLY A 1 183 ? -16.275 -14.388 7.084 1.00 70.50 183 GLY A N 1
ATOM 1421 C CA . GLY A 1 183 ? -15.943 -15.816 7.008 1.00 70.50 183 GLY A CA 1
ATOM 1422 C C . GLY A 1 183 ? -15.347 -16.290 5.676 1.00 70.50 183 GLY A C 1
ATOM 1423 O O . GLY A 1 183 ? -15.048 -17.475 5.541 1.00 70.50 183 GLY A O 1
ATOM 1424 N N . GLN A 1 184 ? -15.149 -15.405 4.693 1.00 79.00 184 GLN A N 1
ATOM 1425 C CA . GLN A 1 184 ? -14.391 -15.750 3.486 1.00 79.00 184 GLN A CA 1
ATOM 1426 C C . GLN A 1 184 ? -12.897 -15.759 3.785 1.00 79.00 184 GLN A C 1
ATOM 1428 O O . GLN A 1 184 ? -12.428 -14.986 4.618 1.00 79.00 184 GLN A O 1
ATOM 1433 N N . ARG A 1 185 ? -12.148 -16.582 3.049 1.00 85.00 185 ARG A N 1
ATOM 1434 C CA . ARG A 1 185 ? -10.686 -16.512 3.050 1.00 85.00 185 ARG A CA 1
ATOM 1435 C C . ARG A 1 185 ? -10.202 -15.388 2.147 1.00 85.00 185 ARG A C 1
ATOM 1437 O O . ARG A 1 185 ? -10.827 -15.099 1.131 1.00 85.00 185 ARG A O 1
ATOM 1444 N N . GLY A 1 186 ? -9.072 -14.812 2.511 1.00 90.62 186 GLY A N 1
ATOM 1445 C CA . GLY A 1 186 ? -8.301 -13.904 1.678 1.00 90.62 186 GLY A CA 1
ATOM 1446 C C . GLY A 1 186 ? -6.824 -14.053 1.991 1.00 90.62 186 GLY A C 1
ATOM 1447 O O . GLY A 1 186 ? -6.453 -14.807 2.889 1.00 90.62 186 GLY A O 1
ATOM 1448 N N . PHE A 1 187 ? -5.977 -13.323 1.277 1.00 94.12 187 PHE A N 1
ATOM 1449 C CA . PHE A 1 187 ? -4.560 -13.283 1.616 1.00 94.12 187 PHE A CA 1
ATOM 1450 C C . PHE A 1 187 ? -3.983 -11.874 1.518 1.00 94.12 187 PHE A C 1
ATOM 1452 O O . PHE A 1 187 ? -4.563 -10.967 0.917 1.00 94.12 187 PHE A O 1
ATOM 1459 N N . ALA A 1 188 ? -2.826 -11.678 2.131 1.00 95.25 188 ALA A N 1
ATOM 1460 C CA . ALA A 1 188 ? -2.053 -10.460 2.022 1.00 95.25 188 ALA A CA 1
ATOM 1461 C C . ALA A 1 188 ? -0.601 -10.787 1.686 1.00 95.25 188 ALA A C 1
ATOM 1463 O O . ALA A 1 188 ? -0.007 -11.678 2.287 1.00 95.25 188 ALA A O 1
ATOM 1464 N N . VAL A 1 189 ? -0.020 -10.041 0.748 1.00 97.69 189 VAL A N 1
ATOM 1465 C CA . VAL A 1 189 ? 1.400 -10.147 0.398 1.00 97.69 189 VAL A CA 1
ATOM 1466 C C . VAL A 1 189 ? 2.107 -8.821 0.646 1.00 97.69 189 VAL A C 1
ATOM 1468 O O . VAL A 1 189 ? 1.634 -7.762 0.232 1.00 97.69 189 VAL A O 1
ATOM 1471 N N . THR A 1 190 ? 3.243 -8.869 1.338 1.00 98.06 190 THR A N 1
ATOM 1472 C CA . THR A 1 190 ? 4.041 -7.687 1.678 1.00 98.06 190 THR A CA 1
ATOM 1473 C C . THR A 1 190 ? 5.387 -7.714 0.981 1.00 98.06 190 THR A C 1
ATOM 1475 O O . THR A 1 190 ? 6.136 -8.680 1.092 1.00 98.06 190 THR A O 1
ATOM 1478 N N . PHE A 1 191 ? 5.708 -6.637 0.266 1.00 97.94 191 PHE A N 1
ATOM 1479 C CA . PHE A 1 191 ? 7.002 -6.493 -0.391 1.00 97.94 191 PHE A CA 1
ATOM 1480 C C . PHE A 1 191 ? 8.008 -5.876 0.569 1.00 97.94 191 PHE A C 1
ATOM 1482 O O . PHE A 1 191 ? 7.864 -4.718 0.977 1.00 97.94 191 PHE A O 1
ATOM 1489 N N . VAL A 1 192 ? 9.043 -6.648 0.882 1.00 97.56 192 VAL A N 1
ATOM 1490 C CA . VAL A 1 192 ? 10.079 -6.280 1.844 1.00 97.56 192 VAL A CA 1
ATOM 1491 C C . VAL A 1 192 ? 11.355 -5.966 1.077 1.00 97.56 192 VAL A C 1
ATOM 1493 O O . VAL A 1 192 ? 11.880 -6.798 0.342 1.00 97.56 192 VAL A O 1
ATOM 1496 N N . THR A 1 193 ? 11.834 -4.735 1.203 1.00 95.94 193 THR A N 1
ATOM 1497 C CA . THR A 1 193 ? 13.168 -4.343 0.737 1.00 95.94 193 THR A CA 1
ATOM 1498 C C . THR A 1 193 ? 14.185 -4.500 1.865 1.00 95.94 193 THR A C 1
ATOM 1500 O O . THR A 1 193 ? 13.774 -4.540 3.029 1.00 95.94 193 THR A O 1
ATOM 1503 N N . PRO A 1 194 ? 15.498 -4.524 1.560 1.00 94.75 194 PRO A N 1
ATOM 1504 C CA . PRO A 1 194 ? 16.542 -4.574 2.585 1.00 94.75 194 PRO A CA 1
ATOM 1505 C C . PRO A 1 194 ? 16.403 -3.472 3.644 1.00 94.75 194 PRO A C 1
ATOM 1507 O O . PRO A 1 194 ? 16.649 -3.705 4.822 1.00 94.75 194 PRO A O 1
ATOM 1510 N N . GLU A 1 195 ? 15.951 -2.283 3.240 1.00 94.38 195 GLU A N 1
ATOM 1511 C CA . GLU A 1 195 ? 15.744 -1.147 4.141 1.00 94.38 195 GLU A CA 1
ATOM 1512 C C . GLU A 1 195 ? 14.518 -1.314 5.045 1.00 94.38 195 GLU A C 1
ATOM 1514 O O . GLU A 1 195 ? 14.452 -0.662 6.080 1.00 94.38 195 GLU A O 1
ATOM 1519 N N . THR A 1 196 ? 13.560 -2.168 4.662 1.00 95.38 196 THR A N 1
ATOM 1520 C CA . THR A 1 196 ? 12.292 -2.362 5.389 1.00 95.38 196 THR A CA 1
ATOM 1521 C C . THR A 1 196 ? 12.233 -3.636 6.242 1.00 95.38 196 THR A C 1
ATOM 1523 O O . THR A 1 196 ? 11.168 -4.042 6.707 1.00 95.38 196 THR A O 1
ATOM 1526 N N . GLU A 1 197 ? 13.372 -4.304 6.439 1.00 95.81 197 GLU A N 1
ATOM 1527 C CA . GLU A 1 197 ? 13.472 -5.487 7.309 1.00 95.81 197 GLU A CA 1
ATOM 1528 C C . GLU A 1 197 ? 13.155 -5.149 8.778 1.00 95.81 197 GLU A C 1
ATOM 1530 O O . GLU A 1 197 ? 12.634 -5.983 9.519 1.00 95.81 197 GLU A O 1
ATOM 1535 N N . GLY A 1 198 ? 13.413 -3.909 9.210 1.00 96.69 198 GLY A N 1
ATOM 1536 C CA . GLY A 1 198 ? 13.025 -3.429 10.538 1.00 96.69 198 GLY A CA 1
ATOM 1537 C C . GLY A 1 198 ? 11.506 -3.415 10.729 1.00 96.69 198 GLY A C 1
ATOM 1538 O O . GLY A 1 198 ? 11.003 -3.930 11.730 1.00 96.69 198 GLY A O 1
ATOM 1539 N N . GLU A 1 199 ? 10.772 -2.887 9.748 1.00 96.06 199 GLU A N 1
ATOM 1540 C CA . GLU A 1 199 ? 9.309 -2.880 9.725 1.00 96.06 199 GLU A CA 1
ATOM 1541 C C . GLU A 1 199 ? 8.744 -4.307 9.704 1.00 96.06 199 GLU A C 1
ATOM 1543 O O . GLU A 1 199 ? 7.804 -4.591 10.447 1.00 96.06 199 GLU A O 1
ATOM 1548 N N . LEU A 1 200 ? 9.338 -5.231 8.932 1.00 96.94 200 LEU A N 1
ATOM 1549 C CA . LEU A 1 200 ? 8.930 -6.643 8.940 1.00 96.94 200 LEU A CA 1
ATOM 1550 C C . LEU A 1 200 ? 9.047 -7.249 10.344 1.00 96.94 200 LEU A C 1
ATOM 1552 O O . LEU A 1 200 ? 8.080 -7.817 10.847 1.00 96.94 200 LEU A O 1
ATOM 1556 N N . ARG A 1 201 ? 10.195 -7.080 11.010 1.00 96.56 201 ARG A N 1
ATOM 1557 C CA . ARG A 1 201 ? 10.405 -7.602 12.371 1.00 96.56 201 ARG A CA 1
ATOM 1558 C C . ARG A 1 201 ? 9.399 -7.030 13.367 1.00 96.56 201 ARG A C 1
ATOM 1560 O O . ARG A 1 201 ? 8.927 -7.745 14.250 1.00 96.56 201 ARG A O 1
ATOM 1567 N N . ALA A 1 202 ? 9.063 -5.746 13.241 1.00 94.00 202 ALA A N 1
ATOM 1568 C CA . ALA A 1 202 ? 8.046 -5.117 14.079 1.00 94.00 202 ALA A CA 1
ATOM 1569 C C . ALA A 1 202 ? 6.653 -5.722 13.835 1.00 94.00 202 ALA A C 1
ATOM 1571 O O . ALA A 1 202 ? 5.921 -5.977 14.794 1.00 94.00 202 ALA A O 1
ATOM 1572 N N . ILE A 1 203 ? 6.309 -5.997 12.573 1.00 93.50 203 ILE A N 1
ATOM 1573 C CA . ILE A 1 203 ? 5.060 -6.662 12.188 1.00 93.50 203 ILE A CA 1
ATOM 1574 C C . ILE A 1 203 ? 5.007 -8.081 12.758 1.00 93.50 203 ILE A C 1
ATOM 1576 O O . ILE A 1 203 ? 4.054 -8.398 13.465 1.00 93.50 203 ILE A O 1
ATOM 1580 N N . GLU A 1 204 ? 6.028 -8.909 12.525 1.00 94.31 204 GLU A N 1
ATOM 1581 C CA . GLU A 1 204 ? 6.101 -10.290 13.030 1.00 94.31 204 GLU A CA 1
ATOM 1582 C C . GLU A 1 204 ? 6.017 -10.349 14.558 1.00 94.31 204 GLU A C 1
ATOM 1584 O O . GLU A 1 204 ? 5.313 -11.189 15.120 1.00 94.31 204 GLU A O 1
ATOM 1589 N N . LYS A 1 205 ? 6.658 -9.398 15.251 1.00 91.44 205 LYS A N 1
ATOM 1590 C CA . LYS A 1 205 ? 6.547 -9.253 16.707 1.00 91.44 205 LYS A CA 1
ATOM 1591 C C . LYS A 1 205 ? 5.118 -8.932 17.150 1.00 91.44 205 LYS A C 1
ATOM 1593 O O . LYS A 1 205 ? 4.674 -9.449 18.175 1.00 91.44 205 LYS A O 1
ATOM 1598 N N . LEU A 1 206 ? 4.406 -8.079 16.411 1.00 86.44 206 LEU A N 1
ATOM 1599 C CA . LEU A 1 206 ? 3.019 -7.730 16.716 1.00 86.44 206 LEU A CA 1
ATOM 1600 C C . LEU A 1 206 ? 2.080 -8.919 16.480 1.00 86.44 206 LEU A C 1
ATOM 1602 O O . LEU A 1 206 ? 1.249 -9.197 17.343 1.00 86.44 206 LEU A O 1
ATOM 1606 N N . VAL A 1 207 ? 2.231 -9.623 15.353 1.00 87.62 207 VAL A N 1
ATOM 1607 C CA . VAL A 1 207 ? 1.396 -10.787 15.001 1.00 87.62 207 VAL A CA 1
ATOM 1608 C C . VAL A 1 207 ? 1.836 -12.086 15.686 1.00 87.62 207 VAL A C 1
ATOM 1610 O O . VAL A 1 207 ? 1.141 -13.092 15.586 1.00 87.62 207 VAL A O 1
ATOM 1613 N N . LYS A 1 208 ? 2.970 -12.058 16.401 1.00 88.44 208 LYS A N 1
ATOM 1614 C CA . LYS A 1 208 ? 3.568 -13.167 17.169 1.00 88.44 208 LYS A CA 1
ATOM 1615 C C . LYS A 1 208 ? 3.838 -14.424 16.341 1.00 88.44 208 LYS A C 1
ATOM 1617 O O . LYS A 1 208 ? 3.820 -15.533 16.867 1.00 88.44 208 LYS A O 1
ATOM 1622 N N . GLN A 1 209 ? 4.094 -14.246 15.053 1.00 88.12 209 GLN A N 1
ATOM 1623 C CA . GLN A 1 209 ? 4.404 -15.320 14.119 1.00 88.12 209 GLN A CA 1
ATOM 1624 C C . GLN A 1 209 ? 5.325 -14.791 13.026 1.00 88.12 209 GLN A C 1
ATOM 1626 O O . GLN A 1 209 ? 5.212 -13.631 12.623 1.00 88.12 209 GLN A O 1
ATOM 1631 N N . SER A 1 210 ? 6.218 -15.649 12.542 1.00 93.25 210 SER A N 1
ATOM 1632 C CA . SER A 1 210 ? 6.980 -15.364 11.330 1.00 93.25 210 SER A CA 1
ATOM 1633 C C . SER A 1 210 ? 6.070 -15.476 10.115 1.00 93.25 210 SER A C 1
ATOM 1635 O O . SER A 1 210 ? 5.274 -16.413 10.016 1.00 93.25 210 SER A O 1
ATOM 1637 N N . ILE A 1 211 ? 6.185 -14.527 9.191 1.00 95.31 211 ILE A N 1
ATOM 1638 C CA . ILE A 1 211 ? 5.359 -14.509 7.985 1.00 95.31 211 ILE A CA 1
ATOM 1639 C C . ILE A 1 211 ? 6.096 -15.292 6.889 1.00 95.31 211 ILE A C 1
ATOM 1641 O O . ILE A 1 211 ? 7.230 -14.943 6.550 1.00 95.31 211 ILE A O 1
ATOM 1645 N N . PRO A 1 212 ? 5.490 -16.349 6.318 1.00 96.62 212 PRO A N 1
ATOM 1646 C CA . PRO A 1 212 ? 6.152 -17.175 5.319 1.00 96.62 212 PRO A CA 1
ATOM 1647 C C . PRO A 1 212 ? 6.415 -16.407 4.018 1.00 96.62 212 PRO A C 1
ATOM 1649 O O . PRO A 1 212 ? 5.673 -15.505 3.624 1.00 96.62 212 PRO A O 1
ATOM 1652 N N . GLU A 1 213 ? 7.468 -16.806 3.311 1.00 95.94 213 GLU A N 1
ATOM 1653 C CA . GLU A 1 213 ? 7.798 -16.247 2.003 1.00 95.94 213 GLU A CA 1
ATOM 1654 C C . GLU A 1 213 ? 6.936 -16.887 0.907 1.00 95.94 213 GLU A C 1
ATOM 1656 O O . GLU A 1 213 ? 6.804 -18.111 0.828 1.00 95.94 213 GLU A O 1
ATOM 1661 N N . MET A 1 214 ? 6.316 -16.057 0.067 1.00 94.25 214 MET A N 1
ATOM 1662 C CA . MET A 1 214 ? 5.549 -16.525 -1.083 1.00 94.25 214 MET A CA 1
ATOM 1663 C C . MET A 1 214 ? 6.491 -16.819 -2.243 1.00 94.25 214 MET A C 1
ATOM 1665 O O . MET A 1 214 ? 7.232 -15.953 -2.702 1.00 94.25 214 MET A O 1
ATOM 1669 N N . GLN A 1 215 ? 6.390 -18.037 -2.762 1.00 89.19 215 GLN A N 1
ATOM 1670 C CA . GLN A 1 215 ? 7.016 -18.416 -4.020 1.00 89.19 215 GLN A CA 1
ATOM 1671 C C . GLN A 1 215 ? 6.109 -17.991 -5.180 1.00 89.19 215 GLN A C 1
ATOM 1673 O O . GLN A 1 215 ? 4.914 -18.289 -5.169 1.00 89.19 215 GLN A O 1
ATOM 1678 N N . LEU A 1 216 ? 6.684 -17.313 -6.172 1.00 89.69 216 LEU A N 1
ATOM 1679 C CA . LEU A 1 216 ? 6.043 -16.988 -7.448 1.00 89.69 216 LEU A CA 1
ATOM 1680 C C . LEU A 1 216 ? 6.789 -17.748 -8.552 1.00 89.69 216 LEU A C 1
ATOM 1682 O O . LEU A 1 216 ? 7.839 -17.279 -8.995 1.00 89.69 216 LEU A O 1
ATOM 1686 N N . PRO A 1 217 ? 6.296 -18.920 -8.994 1.00 82.19 217 PRO A N 1
ATOM 1687 C CA . PRO A 1 217 ? 7.010 -19.777 -9.944 1.00 82.19 217 PRO A CA 1
ATOM 1688 C C . PRO A 1 217 ? 7.390 -19.078 -11.254 1.00 82.19 217 PRO A C 1
ATOM 1690 O O . PRO A 1 217 ? 8.412 -19.396 -11.853 1.00 82.19 217 PRO A O 1
ATOM 1693 N N . ASN A 1 218 ? 6.579 -18.111 -11.686 1.00 82.38 218 ASN A N 1
ATOM 1694 C CA . ASN A 1 218 ? 6.762 -17.397 -12.950 1.00 82.38 218 ASN A CA 1
ATOM 1695 C C . ASN A 1 218 ? 7.559 -16.091 -12.805 1.00 82.38 218 ASN A C 1
ATOM 1697 O O . ASN A 1 218 ? 7.573 -15.277 -13.729 1.00 82.38 218 ASN A O 1
ATOM 1701 N N . PHE A 1 219 ? 8.192 -15.852 -11.655 1.00 89.00 219 PHE A N 1
ATOM 1702 C CA . PHE A 1 219 ? 8.915 -14.616 -11.389 1.00 89.00 219 PHE A CA 1
ATOM 1703 C C . PHE A 1 219 ? 10.372 -14.882 -11.006 1.00 89.00 219 PHE A C 1
ATOM 1705 O O . PHE A 1 219 ? 10.673 -15.322 -9.899 1.00 89.00 219 PHE A O 1
ATOM 1712 N N . ASP A 1 220 ? 11.286 -14.544 -11.916 1.00 89.31 220 ASP A N 1
ATOM 1713 C CA . ASP A 1 220 ? 12.721 -14.537 -11.639 1.00 89.31 220 ASP A CA 1
ATOM 1714 C C . ASP A 1 220 ? 13.167 -13.137 -11.192 1.00 89.31 220 ASP A C 1
ATOM 1716 O O . ASP A 1 220 ? 13.202 -12.176 -11.971 1.00 89.31 220 ASP A O 1
ATOM 1720 N N . LEU A 1 221 ? 13.535 -13.037 -9.914 1.00 87.31 221 LEU A N 1
ATOM 1721 C CA . LEU A 1 221 ? 14.022 -11.806 -9.306 1.00 87.31 221 LEU A CA 1
ATOM 1722 C C . LEU A 1 221 ? 15.319 -11.298 -9.956 1.00 87.31 221 LEU A C 1
ATOM 1724 O O . LEU A 1 221 ? 15.475 -10.087 -10.122 1.00 87.31 221 LEU A O 1
ATOM 1728 N N . SER A 1 222 ? 16.237 -12.197 -10.317 1.00 86.31 222 SER A N 1
ATOM 1729 C CA . SER A 1 222 ? 17.535 -11.850 -10.905 1.00 86.31 222 SER A CA 1
ATOM 1730 C C . SER A 1 222 ? 17.352 -11.265 -12.302 1.00 86.31 222 SER A C 1
ATOM 1732 O O . SER A 1 222 ? 17.834 -10.165 -12.591 1.00 86.31 222 SER A O 1
ATOM 1734 N N . ALA A 1 223 ? 16.561 -11.941 -13.141 1.00 87.12 223 ALA A N 1
ATOM 1735 C CA . ALA A 1 223 ? 16.232 -11.460 -14.478 1.00 87.12 223 ALA A CA 1
ATOM 1736 C C . ALA A 1 223 ? 15.509 -10.104 -14.430 1.00 87.12 223 ALA A C 1
ATOM 1738 O O . ALA A 1 223 ? 15.882 -9.169 -15.144 1.00 87.12 223 ALA A O 1
ATOM 1739 N N . ALA A 1 224 ? 14.525 -9.957 -13.537 1.00 86.88 224 ALA A N 1
ATOM 1740 C CA . ALA A 1 224 ? 13.792 -8.705 -13.376 1.00 86.88 224 ALA A CA 1
ATOM 1741 C C . ALA A 1 224 ? 14.690 -7.557 -12.871 1.00 86.88 224 ALA A C 1
ATOM 1743 O O . ALA A 1 224 ? 14.546 -6.412 -13.310 1.00 86.88 224 ALA A O 1
ATOM 1744 N N . ALA A 1 225 ? 15.641 -7.844 -11.976 1.00 86.81 225 ALA A N 1
ATOM 1745 C CA . ALA A 1 225 ? 16.622 -6.866 -11.511 1.00 86.81 225 ALA A CA 1
ATOM 1746 C C . ALA A 1 225 ? 17.576 -6.424 -12.632 1.00 86.81 225 ALA A C 1
ATOM 1748 O O . ALA A 1 225 ? 17.823 -5.224 -12.781 1.00 86.81 225 ALA A O 1
ATOM 1749 N N . ALA A 1 226 ? 18.067 -7.363 -13.444 1.00 86.69 226 ALA A N 1
ATOM 1750 C CA . ALA A 1 226 ? 18.942 -7.075 -14.579 1.00 86.69 226 ALA A CA 1
ATOM 1751 C C . ALA A 1 226 ? 18.235 -6.232 -15.655 1.00 86.69 226 ALA A C 1
ATOM 1753 O O . ALA A 1 226 ? 18.799 -5.256 -16.159 1.00 86.69 226 ALA A O 1
ATOM 1754 N N . GLU A 1 227 ? 16.977 -6.557 -15.971 1.00 87.88 227 GLU A N 1
ATOM 1755 C CA . GLU A 1 227 ? 16.179 -5.799 -16.935 1.00 87.88 227 GLU A CA 1
ATOM 1756 C C . GLU A 1 227 ? 15.964 -4.351 -16.468 1.00 87.88 227 GLU A C 1
ATOM 1758 O O . GLU A 1 227 ? 16.137 -3.406 -17.245 1.00 87.88 227 GLU A O 1
ATOM 1763 N N . GLU A 1 228 ? 15.643 -4.148 -15.188 1.00 86.69 228 GLU A N 1
ATOM 1764 C CA . GLU A 1 228 ? 15.468 -2.799 -14.649 1.00 86.69 228 GLU A CA 1
ATOM 1765 C C . GLU A 1 228 ? 16.777 -2.016 -14.537 1.00 86.69 228 GLU A C 1
ATOM 1767 O O . GLU A 1 228 ? 16.786 -0.809 -14.800 1.00 86.69 228 GLU A O 1
ATOM 1772 N N . ALA A 1 229 ? 17.897 -2.676 -14.239 1.00 85.88 229 ALA A N 1
ATOM 1773 C CA . ALA A 1 229 ? 19.211 -2.045 -14.307 1.00 85.88 229 ALA A CA 1
ATOM 1774 C C . ALA A 1 229 ? 19.521 -1.562 -15.737 1.00 85.88 229 ALA A C 1
ATOM 1776 O O . ALA A 1 229 ? 19.901 -0.405 -15.934 1.00 85.88 229 ALA A O 1
ATOM 1777 N N . SER A 1 230 ? 19.264 -2.396 -16.749 1.00 86.81 230 SER A N 1
ATOM 1778 C CA . SER A 1 230 ? 19.442 -2.039 -18.163 1.00 86.81 230 SER A CA 1
ATOM 1779 C C . SER A 1 230 ? 18.552 -0.861 -18.583 1.00 86.81 230 SER A C 1
ATOM 1781 O O . SER A 1 230 ? 19.032 0.131 -19.144 1.00 86.81 230 SER A O 1
ATOM 1783 N N . LYS A 1 231 ? 17.258 -0.886 -18.230 1.00 85.75 231 LYS A N 1
ATOM 1784 C CA . LYS A 1 231 ? 16.336 0.235 -18.492 1.00 85.75 231 LYS A CA 1
ATOM 1785 C C . LYS A 1 231 ? 16.777 1.523 -17.805 1.00 85.75 231 LYS A C 1
ATOM 1787 O O . LYS A 1 231 ? 16.627 2.598 -18.393 1.00 85.75 231 LYS A O 1
ATOM 1792 N N . ALA A 1 232 ? 17.315 1.443 -16.589 1.00 84.19 232 ALA A N 1
ATOM 1793 C CA . ALA A 1 232 ? 17.840 2.603 -15.877 1.00 84.19 232 ALA A CA 1
ATOM 1794 C C . ALA A 1 232 ? 19.058 3.206 -16.595 1.00 84.19 232 ALA A C 1
ATOM 1796 O O . ALA A 1 232 ? 19.112 4.428 -16.761 1.00 84.19 232 ALA A O 1
ATOM 1797 N N . ILE A 1 233 ? 19.978 2.373 -17.096 1.00 84.50 233 ILE A N 1
ATOM 1798 C CA . ILE A 1 233 ? 21.141 2.804 -17.890 1.00 84.50 233 ILE A CA 1
ATOM 1799 C C . ILE A 1 233 ? 20.684 3.505 -19.175 1.00 84.50 233 ILE A C 1
ATOM 1801 O O . ILE A 1 233 ? 21.058 4.653 -19.423 1.00 84.50 233 ILE A O 1
ATOM 1805 N N . VAL A 1 234 ? 19.798 2.875 -19.953 1.00 84.12 234 VAL A N 1
ATOM 1806 C CA . VAL A 1 234 ? 19.255 3.461 -21.194 1.00 84.12 234 VAL A CA 1
ATOM 1807 C C . VAL A 1 234 ? 18.475 4.747 -20.906 1.00 84.12 234 VAL A C 1
ATOM 1809 O O . VAL A 1 234 ? 18.555 5.723 -21.655 1.00 84.12 234 VAL A O 1
ATOM 1812 N N . GLY A 1 235 ? 17.713 4.776 -19.813 1.00 81.62 235 GLY A N 1
ATOM 1813 C CA . GLY A 1 235 ? 16.976 5.952 -19.366 1.00 81.62 235 GLY A CA 1
ATOM 1814 C C . GLY A 1 235 ? 17.894 7.117 -18.997 1.00 81.62 235 GLY A C 1
ATOM 1815 O O . GLY A 1 235 ? 17.584 8.257 -19.345 1.00 81.62 235 GLY A O 1
ATOM 1816 N N . ARG A 1 236 ? 19.025 6.839 -18.339 1.00 80.06 236 ARG A N 1
ATOM 1817 C CA . ARG A 1 236 ? 20.049 7.836 -18.003 1.00 80.06 236 ARG A CA 1
ATOM 1818 C C . ARG A 1 236 ? 20.741 8.359 -19.260 1.00 80.06 236 ARG A C 1
ATOM 1820 O O . ARG A 1 236 ? 20.791 9.571 -19.430 1.00 80.06 236 ARG A O 1
ATOM 1827 N N . ALA A 1 237 ? 21.133 7.479 -20.181 1.00 77.44 237 ALA A N 1
ATOM 1828 C CA . ALA A 1 237 ? 21.724 7.864 -21.466 1.00 77.44 237 ALA A CA 1
ATOM 1829 C C . ALA A 1 237 ? 20.787 8.755 -22.306 1.00 77.44 237 ALA A C 1
ATOM 1831 O O . ALA A 1 237 ? 21.214 9.729 -22.913 1.00 77.44 237 ALA A O 1
ATOM 1832 N N . LYS A 1 238 ? 19.473 8.489 -22.291 1.00 75.31 238 LYS A N 1
ATOM 1833 C CA . LYS A 1 238 ? 18.470 9.345 -22.957 1.00 75.31 238 LYS A CA 1
ATOM 1834 C C . LYS A 1 238 ? 18.254 10.700 -22.277 1.00 75.31 238 LYS A C 1
ATOM 1836 O O . LYS A 1 238 ? 17.698 11.600 -22.901 1.00 75.31 238 LYS A O 1
ATOM 1841 N N . ARG A 1 239 ? 18.606 10.844 -20.999 1.00 75.31 239 ARG A N 1
ATOM 1842 C CA . ARG A 1 239 ? 18.506 12.111 -20.251 1.00 75.31 239 ARG A CA 1
ATOM 1843 C C . ARG A 1 239 ? 19.806 12.901 -20.262 1.00 75.31 239 ARG A C 1
ATOM 1845 O O . ARG A 1 239 ? 19.800 14.030 -19.780 1.00 75.31 239 ARG A O 1
ATOM 1852 N N . ASP A 1 240 ? 20.870 12.335 -20.820 1.00 80.75 240 ASP A N 1
ATOM 1853 C CA . ASP A 1 240 ? 22.131 13.032 -20.982 1.00 80.75 240 ASP A CA 1
ATOM 1854 C C . ASP A 1 240 ? 21.920 14.277 -21.873 1.00 80.75 240 ASP A C 1
ATOM 1856 O O . ASP A 1 240 ? 21.382 14.163 -22.988 1.00 80.75 240 ASP A O 1
ATOM 1860 N N . PRO A 1 241 ? 22.236 15.485 -21.373 1.00 75.88 241 PRO A N 1
ATOM 1861 C CA . PRO A 1 241 ? 22.055 16.720 -22.124 1.00 75.88 241 PRO A CA 1
ATOM 1862 C C . PRO A 1 241 ? 22.871 16.741 -23.422 1.00 75.88 241 PRO A C 1
ATOM 1864 O O . PRO A 1 241 ? 22.409 17.329 -24.401 1.00 75.88 241 PRO A O 1
ATOM 1867 N N . GLU A 1 242 ? 24.020 16.064 -23.472 1.00 77.81 242 GLU A N 1
ATOM 1868 C CA . GLU A 1 242 ? 24.883 16.022 -24.652 1.00 77.81 242 GLU A CA 1
ATOM 1869 C C . GLU A 1 242 ? 24.270 15.147 -25.756 1.00 77.81 242 GLU A C 1
ATOM 1871 O O . GLU A 1 242 ? 24.109 15.589 -26.896 1.00 77.81 242 GLU A O 1
ATOM 1876 N N . VAL A 1 243 ? 23.767 13.962 -25.393 1.00 73.69 243 VAL A N 1
ATOM 1877 C CA . VAL A 1 243 ? 23.042 13.062 -26.311 1.00 73.69 243 VAL A CA 1
ATOM 1878 C C . VAL A 1 243 ? 21.774 13.729 -26.857 1.00 73.69 243 VAL A C 1
ATOM 1880 O O . VAL A 1 243 ? 21.454 13.613 -28.044 1.00 73.69 243 VAL A O 1
ATOM 1883 N N . ASN A 1 244 ? 21.049 14.474 -26.019 1.00 74.62 244 ASN A N 1
ATOM 1884 C CA . ASN A 1 244 ? 19.863 15.215 -26.455 1.00 74.62 244 ASN A CA 1
ATOM 1885 C C . ASN A 1 244 ? 20.197 16.401 -27.367 1.00 74.62 244 ASN A C 1
ATOM 1887 O O . ASN A 1 244 ? 19.411 16.704 -28.270 1.00 74.62 244 ASN A O 1
ATOM 1891 N N . ARG A 1 245 ? 21.344 17.057 -27.163 1.00 78.81 245 ARG A N 1
ATOM 1892 C CA . ARG A 1 245 ? 21.831 18.137 -28.028 1.00 78.81 245 ARG A CA 1
ATOM 1893 C C . ARG A 1 245 ? 22.199 17.601 -29.409 1.00 78.81 245 ARG A C 1
ATOM 1895 O O . ARG A 1 245 ? 21.633 18.065 -30.393 1.00 78.81 245 ARG A O 1
ATOM 1902 N N . VAL A 1 246 ? 22.991 16.529 -29.469 1.00 79.81 246 VAL A N 1
ATOM 1903 C CA . VAL A 1 246 ? 23.357 15.853 -30.728 1.00 79.81 246 VAL A CA 1
ATOM 1904 C C . VAL A 1 246 ? 22.114 15.391 -31.494 1.00 79.81 246 VAL A C 1
ATOM 1906 O O . VAL A 1 246 ? 22.006 15.597 -32.702 1.00 79.81 246 VAL A O 1
ATOM 1909 N N . LYS A 1 247 ? 21.119 14.825 -30.800 1.00 80.44 247 LYS A N 1
ATOM 1910 C CA . LYS A 1 247 ? 19.865 14.391 -31.432 1.00 80.44 247 LYS A CA 1
ATOM 1911 C C . LYS A 1 247 ? 19.044 15.557 -31.999 1.00 80.44 247 LYS A C 1
ATOM 1913 O O . LYS A 1 247 ? 18.442 15.402 -33.061 1.00 80.44 247 LYS A O 1
ATOM 1918 N N . ARG A 1 248 ? 19.016 16.717 -31.326 1.00 81.00 248 ARG A N 1
ATOM 1919 C CA . ARG A 1 248 ? 18.376 17.940 -31.850 1.00 81.00 248 ARG A CA 1
ATOM 1920 C C . ARG A 1 248 ? 19.134 18.509 -33.044 1.00 81.00 248 ARG A C 1
ATOM 1922 O O . ARG A 1 248 ? 18.498 18.885 -34.021 1.00 81.00 248 ARG A O 1
ATOM 1929 N N . ASP A 1 249 ? 20.459 18.523 -32.994 1.00 81.06 249 ASP A N 1
ATOM 1930 C CA . ASP A 1 249 ? 21.290 19.055 -34.075 1.00 81.06 249 ASP A CA 1
ATOM 1931 C C . ASP A 1 249 ? 21.165 18.204 -35.347 1.00 81.06 249 ASP A C 1
ATOM 1933 O O . ASP A 1 249 ? 21.004 18.742 -36.443 1.00 81.06 249 ASP A O 1
ATOM 1937 N N . LEU A 1 250 ? 21.116 16.875 -35.203 1.00 81.19 250 LEU A N 1
ATOM 1938 C CA . LEU A 1 250 ? 20.832 15.949 -36.304 1.00 81.19 250 LEU A CA 1
ATOM 1939 C C . LEU A 1 250 ? 19.417 16.129 -36.872 1.00 81.19 250 LEU A C 1
ATOM 1941 O O . LEU A 1 250 ? 19.250 16.138 -38.091 1.00 81.19 250 LEU A O 1
ATOM 1945 N N . ALA A 1 251 ? 18.406 16.315 -36.017 1.00 81.56 251 ALA A N 1
ATOM 1946 C CA . ALA A 1 251 ? 17.035 16.574 -36.459 1.00 81.56 251 ALA A CA 1
ATOM 1947 C C . ALA A 1 251 ? 16.916 17.910 -37.218 1.00 81.56 251 ALA A C 1
ATOM 1949 O O . ALA A 1 251 ? 16.307 17.958 -38.284 1.00 81.56 251 ALA A O 1
ATOM 1950 N N . ASN A 1 252 ? 17.569 18.967 -36.729 1.00 84.50 252 ASN A N 1
ATOM 1951 C CA . ASN A 1 252 ? 17.614 20.274 -37.387 1.00 84.50 252 ASN A CA 1
ATOM 1952 C C . ASN A 1 252 ? 18.361 20.217 -38.728 1.00 84.50 252 ASN A C 1
ATOM 1954 O O . ASN A 1 252 ? 17.960 20.871 -39.690 1.00 84.50 252 ASN A O 1
ATOM 1958 N N . LYS A 1 253 ? 19.437 19.423 -38.817 1.00 85.94 253 LYS A N 1
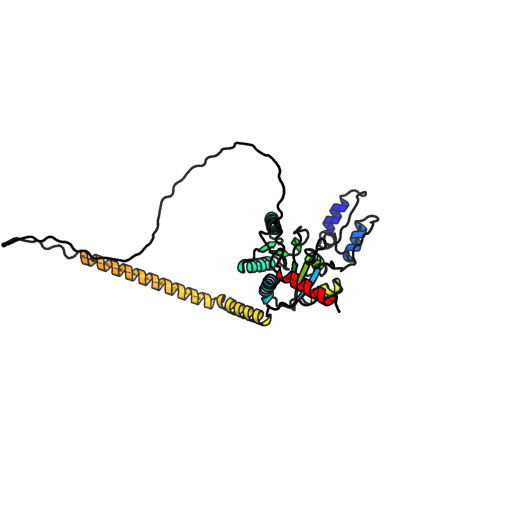ATOM 1959 C CA . LYS A 1 253 ? 20.185 19.217 -40.064 1.00 85.94 253 LYS A CA 1
ATOM 1960 C C . LYS A 1 253 ? 19.353 18.445 -41.091 1.00 85.94 253 LYS A C 1
ATOM 1962 O O . LYS A 1 253 ? 19.289 18.863 -42.240 1.00 85.94 253 LYS A O 1
ATOM 1967 N N . ALA A 1 254 ? 18.651 17.392 -40.668 1.00 81.94 254 ALA A N 1
ATOM 1968 C CA . ALA A 1 254 ? 17.730 16.646 -41.525 1.00 81.94 254 ALA A CA 1
ATOM 1969 C C . ALA A 1 254 ? 16.565 17.517 -42.027 1.00 81.94 254 ALA A C 1
ATOM 1971 O O . ALA A 1 254 ? 16.203 17.437 -43.199 1.00 81.94 254 ALA A O 1
ATOM 1972 N N . GLN A 1 255 ? 16.019 18.390 -41.173 1.00 83.38 255 GLN A N 1
ATOM 1973 C CA . GLN A 1 255 ? 14.957 19.318 -41.560 1.00 83.38 255 GLN A CA 1
ATOM 1974 C C . GLN A 1 255 ? 15.448 20.363 -42.573 1.00 83.38 255 GLN A C 1
ATOM 1976 O O . GLN A 1 255 ? 14.799 20.560 -43.596 1.00 83.38 255 GLN A O 1
ATOM 1981 N N . LYS A 1 256 ? 16.630 20.958 -42.359 1.00 82.88 256 LYS A N 1
ATOM 1982 C CA . LYS A 1 256 ? 17.239 21.889 -43.326 1.00 82.88 256 LYS A CA 1
ATOM 1983 C C . LYS A 1 256 ? 17.533 21.225 -44.671 1.00 82.88 256 LYS A C 1
ATOM 1985 O O . LYS A 1 256 ? 17.282 21.824 -45.711 1.00 82.88 256 LYS A O 1
ATOM 1990 N N . SER A 1 257 ? 18.028 19.988 -44.669 1.00 81.81 257 SER A N 1
ATOM 1991 C CA . SER A 1 257 ? 18.260 19.236 -45.907 1.00 81.81 257 SER A CA 1
ATOM 1992 C C . SER A 1 257 ? 16.955 18.882 -46.631 1.00 81.81 257 SER A C 1
ATOM 1994 O O . SER A 1 257 ? 16.923 18.906 -47.859 1.00 81.81 257 SER A O 1
ATOM 1996 N N . ALA A 1 258 ? 15.866 18.610 -45.904 1.00 81.31 258 ALA A N 1
ATOM 1997 C CA . ALA A 1 258 ? 14.547 18.384 -46.495 1.00 81.31 258 ALA A CA 1
ATOM 1998 C C . ALA A 1 258 ? 13.936 19.671 -47.084 1.00 81.31 258 ALA A C 1
ATOM 2000 O O . ALA A 1 258 ? 13.389 19.635 -48.184 1.00 81.31 258 ALA A O 1
ATOM 2001 N N . GLU A 1 259 ? 14.077 20.809 -46.399 1.00 79.56 259 GLU A N 1
ATOM 2002 C CA . GLU A 1 259 ? 13.637 22.125 -46.889 1.00 79.56 259 GLU A CA 1
ATOM 2003 C C . GLU A 1 259 ? 14.427 22.554 -48.137 1.00 79.56 259 GLU A C 1
ATOM 2005 O O . GLU A 1 259 ? 13.838 23.010 -49.116 1.00 79.56 259 GLU A O 1
ATOM 2010 N N . GLN A 1 260 ? 15.745 22.325 -48.163 1.00 79.62 260 GLN A N 1
ATOM 2011 C CA . GLN A 1 260 ? 16.582 22.582 -49.342 1.00 79.62 260 GLN A CA 1
ATOM 2012 C C . GLN A 1 260 ? 16.232 21.666 -50.523 1.00 79.62 260 GLN A C 1
ATOM 2014 O O . GLN A 1 260 ? 16.180 22.126 -51.663 1.00 79.62 260 GLN A O 1
ATOM 2019 N N . ALA A 1 261 ? 15.937 20.388 -50.270 1.00 80.12 261 ALA A N 1
ATOM 2020 C CA . ALA A 1 261 ? 15.485 19.467 -51.311 1.00 80.12 261 ALA A CA 1
ATOM 2021 C C . ALA A 1 261 ? 14.113 19.868 -51.888 1.00 80.12 261 ALA A C 1
ATOM 2023 O O . ALA A 1 261 ? 13.890 19.735 -53.091 1.00 80.12 261 ALA A O 1
ATOM 2024 N N . GLN A 1 262 ? 13.209 20.404 -51.059 1.00 78.75 262 GLN A N 1
ATOM 2025 C CA . GLN A 1 262 ? 11.915 20.932 -51.505 1.00 78.75 262 GLN A CA 1
ATOM 2026 C C . GLN A 1 262 ? 12.064 22.214 -52.335 1.00 78.75 262 GLN A C 1
ATOM 2028 O O . GLN A 1 262 ? 11.448 22.320 -53.394 1.00 78.75 262 GLN A O 1
ATOM 2033 N N . GLN A 1 263 ? 12.927 23.144 -51.918 1.00 77.31 263 GLN A N 1
ATOM 2034 C CA . GLN A 1 263 ? 13.203 24.373 -52.671 1.00 77.31 263 GLN A CA 1
ATOM 2035 C C . GLN A 1 263 ? 13.867 24.084 -54.026 1.00 77.31 263 GLN A C 1
ATOM 2037 O O . GLN A 1 263 ? 13.456 24.640 -55.045 1.00 77.31 263 GLN A O 1
ATOM 2042 N N . ALA A 1 264 ? 14.822 23.151 -54.075 1.00 77.12 264 ALA A N 1
ATOM 2043 C CA . ALA A 1 264 ? 15.448 22.721 -55.326 1.00 77.12 264 ALA A CA 1
ATOM 2044 C C . ALA A 1 264 ? 14.444 22.041 -56.283 1.00 77.12 264 ALA A C 1
ATOM 2046 O O . ALA A 1 264 ? 14.518 22.223 -57.502 1.00 77.12 264 ALA A O 1
ATOM 2047 N N . ALA A 1 265 ? 13.471 21.295 -55.748 1.00 73.88 265 ALA A N 1
ATOM 2048 C CA . ALA A 1 265 ? 12.398 20.692 -56.536 1.00 73.88 265 ALA A CA 1
ATOM 2049 C C . ALA A 1 265 ? 11.404 21.738 -57.084 1.00 73.88 265 ALA A C 1
ATOM 2051 O O . ALA A 1 265 ? 10.988 21.640 -58.244 1.00 73.88 265 ALA A O 1
ATOM 2052 N N . GLU A 1 266 ? 11.059 22.768 -56.303 1.00 70.62 266 GLU A N 1
ATOM 2053 C CA . GLU A 1 266 ? 10.228 23.893 -56.761 1.00 70.62 266 GLU A CA 1
ATOM 2054 C C . GLU A 1 266 ? 10.921 24.731 -57.845 1.00 70.62 266 GLU A C 1
ATOM 2056 O O . GLU A 1 266 ? 10.297 25.106 -58.844 1.00 70.62 266 GLU A O 1
ATOM 2061 N N . GLU A 1 267 ? 12.221 24.987 -57.703 1.00 66.38 267 GLU A N 1
ATOM 2062 C CA . GLU A 1 267 ? 12.998 25.770 -58.667 1.00 66.38 267 GLU A CA 1
ATOM 2063 C C . GLU A 1 267 ? 13.191 25.019 -60.000 1.00 66.38 267 GLU A C 1
ATOM 2065 O O . GLU A 1 267 ? 13.053 25.598 -61.087 1.00 66.38 267 GLU A O 1
ATOM 2070 N N . ALA A 1 268 ? 13.388 23.696 -59.942 1.00 65.56 268 ALA A N 1
ATOM 2071 C CA . ALA A 1 268 ? 13.396 22.825 -61.117 1.00 65.56 268 ALA A CA 1
ATOM 2072 C C . ALA A 1 268 ? 12.021 22.760 -61.818 1.00 65.56 268 ALA A C 1
ATOM 2074 O O . ALA A 1 268 ? 11.951 22.733 -63.053 1.00 65.56 268 ALA A O 1
ATOM 2075 N N . GLY A 1 269 ? 10.922 22.800 -61.056 1.00 63.38 269 GLY A N 1
ATOM 2076 C CA . GLY A 1 269 ? 9.558 22.901 -61.588 1.00 63.38 269 GLY A CA 1
ATOM 2077 C C . GLY A 1 269 ? 9.295 24.226 -62.316 1.00 63.38 269 GLY A C 1
ATOM 2078 O O . GLY A 1 269 ? 8.710 24.242 -63.403 1.00 63.38 269 GLY A O 1
ATOM 2079 N N . ARG A 1 270 ? 9.808 25.339 -61.778 1.00 60.34 270 ARG A N 1
ATOM 2080 C CA . ARG A 1 270 ? 9.691 26.686 -62.368 1.00 60.34 270 ARG A CA 1
ATOM 2081 C C . ARG A 1 270 ? 10.467 26.831 -63.683 1.00 60.34 270 ARG A C 1
ATOM 2083 O O . ARG A 1 270 ? 9.961 27.440 -64.628 1.00 60.34 270 ARG A O 1
ATOM 2090 N N . ARG A 1 271 ? 11.647 26.208 -63.801 1.00 57.72 271 ARG A N 1
ATOM 2091 C CA . ARG A 1 271 ? 12.437 26.192 -65.051 1.00 57.72 271 ARG A CA 1
ATOM 2092 C C . ARG A 1 271 ? 11.750 25.434 -66.195 1.00 57.72 271 ARG A C 1
ATOM 2094 O O . ARG A 1 271 ? 11.857 25.862 -67.344 1.00 57.72 271 ARG A O 1
ATOM 2101 N N . LYS A 1 272 ? 10.967 24.383 -65.910 1.00 55.03 272 LYS A N 1
ATOM 2102 C CA . LYS A 1 272 ? 10.186 23.663 -66.939 1.00 55.03 272 LYS A CA 1
ATOM 2103 C C . LYS A 1 272 ? 8.975 24.450 -67.465 1.00 55.03 272 LYS A C 1
ATOM 2105 O O . LYS A 1 272 ? 8.578 24.239 -68.608 1.00 55.03 272 LYS A O 1
ATOM 2110 N N . GLN A 1 273 ? 8.429 25.401 -66.702 1.00 52.06 273 GLN A N 1
ATOM 2111 C CA . GLN A 1 273 ? 7.331 26.269 -67.165 1.00 52.06 273 GLN A CA 1
ATOM 2112 C C . GLN A 1 273 ? 7.809 27.491 -67.979 1.00 52.06 273 GLN A C 1
ATOM 2114 O O . GLN A 1 273 ? 7.043 28.032 -68.778 1.00 52.06 273 GLN A O 1
ATOM 2119 N N . GLY A 1 274 ? 9.080 27.896 -67.854 1.00 47.44 274 GLY A N 1
ATOM 2120 C CA . GLY A 1 274 ? 9.673 29.000 -68.627 1.00 47.44 274 GLY A CA 1
ATOM 2121 C C . GLY A 1 274 ? 10.029 28.656 -70.082 1.00 47.44 274 GLY A C 1
ATOM 2122 O O . GLY A 1 274 ? 9.987 29.528 -70.949 1.00 47.44 274 GLY A O 1
ATOM 2123 N N . ALA A 1 275 ? 10.313 27.385 -70.386 1.00 47.91 275 ALA A N 1
ATOM 2124 C CA . ALA A 1 275 ? 10.697 26.945 -71.734 1.00 47.91 275 ALA A CA 1
ATOM 2125 C C . ALA A 1 275 ? 9.513 26.817 -72.721 1.00 47.91 275 ALA A C 1
ATOM 2127 O O . ALA A 1 275 ? 9.720 26.769 -73.931 1.00 47.91 275 ALA A O 1
ATOM 2128 N N . SER A 1 276 ? 8.266 26.826 -72.233 1.00 47.62 276 SER A N 1
ATOM 2129 C CA . SER A 1 276 ? 7.054 26.698 -73.065 1.00 47.62 276 SER A CA 1
ATOM 2130 C C . SER A 1 276 ? 6.582 28.028 -73.693 1.00 47.62 276 SER A C 1
ATOM 2132 O O . SER A 1 276 ? 5.826 28.034 -74.663 1.00 47.62 276 SER A O 1
ATOM 2134 N N . LYS A 1 277 ? 7.062 29.188 -73.213 1.00 47.19 277 LYS A N 1
ATOM 2135 C CA . LYS A 1 277 ? 6.590 30.512 -73.681 1.00 47.19 277 LYS A CA 1
ATOM 2136 C C . LYS A 1 277 ? 7.448 31.190 -74.756 1.00 47.19 277 LYS A C 1
ATOM 2138 O O . LYS A 1 277 ? 7.085 32.271 -75.210 1.00 47.19 277 LYS A O 1
ATOM 2143 N N . ARG A 1 278 ? 8.544 30.576 -75.220 1.00 44.38 278 ARG A N 1
ATOM 2144 C CA . ARG A 1 278 ? 9.492 31.218 -76.158 1.00 44.38 278 ARG A CA 1
ATOM 2145 C C . ARG A 1 278 ? 9.511 30.622 -77.573 1.00 44.38 278 ARG A C 1
ATOM 2147 O O . ARG A 1 278 ? 10.473 30.814 -78.306 1.00 44.38 278 ARG A O 1
ATOM 2154 N N . ARG A 1 279 ? 8.439 29.929 -77.980 1.00 45.22 279 ARG A N 1
ATOM 2155 C CA . ARG A 1 279 ? 8.321 29.304 -79.312 1.00 45.22 279 ARG A CA 1
ATOM 2156 C C . ARG A 1 279 ? 6.965 29.558 -79.991 1.00 45.22 279 ARG A C 1
ATOM 2158 O O . ARG A 1 279 ? 6.369 28.651 -80.552 1.00 45.22 279 ARG A O 1
ATOM 2165 N N . LYS A 1 280 ? 6.458 30.797 -79.931 1.00 46.56 280 LYS A N 1
ATOM 2166 C CA . LYS A 1 280 ? 5.326 31.271 -80.757 1.00 46.56 280 LYS A CA 1
ATOM 2167 C C . LYS A 1 280 ? 5.512 32.742 -81.146 1.00 46.56 280 LYS A C 1
ATOM 2169 O O . LYS A 1 280 ? 4.945 33.619 -80.507 1.00 46.56 280 LYS A O 1
ATOM 2174 N N . LYS A 1 281 ? 6.326 33.008 -82.172 1.00 43.28 281 LYS A N 1
ATOM 2175 C CA . LYS A 1 281 ? 6.254 34.215 -83.021 1.00 43.28 281 LYS A CA 1
ATOM 2176 C C . LYS A 1 281 ? 7.115 34.008 -84.277 1.00 43.28 281 LYS A C 1
ATOM 2178 O O . LYS A 1 281 ? 8.287 34.351 -84.294 1.00 43.28 281 LYS A O 1
ATOM 2183 N N . ALA A 1 282 ? 6.514 33.427 -85.309 1.00 36.91 282 ALA A N 1
ATOM 2184 C CA . ALA A 1 282 ? 6.888 33.620 -86.710 1.00 36.91 282 ALA A CA 1
ATOM 2185 C C . ALA A 1 282 ? 5.618 33.381 -87.545 1.00 36.91 282 ALA A C 1
ATOM 2187 O O . ALA A 1 282 ? 4.935 32.376 -87.350 1.00 36.91 282 ALA A O 1
ATOM 2188 N N . LYS A 1 283 ? 5.243 34.376 -88.356 1.00 41.59 283 LYS A N 1
ATOM 2189 C CA . LYS A 1 283 ? 4.034 34.414 -89.197 1.00 41.59 283 LYS A CA 1
ATOM 2190 C C . LYS A 1 283 ? 4.160 33.447 -90.388 1.00 41.59 283 LYS A C 1
ATOM 2192 O O . LYS A 1 283 ? 5.277 33.291 -90.874 1.00 41.59 283 LYS A O 1
ATOM 2197 N N . PRO A 1 284 ? 3.056 32.894 -90.923 1.00 38.59 284 PRO A N 1
ATOM 2198 C CA . PRO A 1 284 ? 3.054 32.277 -92.243 1.00 38.59 284 PRO A CA 1
ATOM 2199 C C . PRO A 1 284 ? 2.721 33.317 -93.332 1.00 38.59 284 PRO A C 1
ATOM 2201 O O . PRO A 1 284 ? 1.866 34.182 -93.133 1.00 38.59 284 PRO A O 1
ATOM 2204 N N . ILE A 1 285 ? 3.396 33.215 -94.479 1.00 36.41 285 ILE A N 1
ATOM 2205 C CA . ILE A 1 285 ? 2.977 33.774 -95.774 1.00 36.41 285 ILE A CA 1
ATOM 2206 C C . ILE A 1 285 ? 2.789 32.578 -96.723 1.00 36.41 285 ILE A C 1
ATOM 2208 O O . ILE A 1 285 ? 3.431 31.545 -96.550 1.00 36.41 285 ILE A O 1
ATOM 2212 N N . ALA A 1 286 ? 1.820 32.719 -97.623 1.00 36.28 286 ALA A N 1
ATOM 2213 C CA . ALA A 1 286 ? 1.116 31.694 -98.386 1.00 36.28 286 ALA A CA 1
ATOM 2214 C C . ALA A 1 286 ? 1.855 31.105 -99.613 1.00 36.28 286 ALA A C 1
ATOM 2216 O O . ALA A 1 286 ? 2.947 31.548 -99.961 1.00 36.28 286 ALA A O 1
ATOM 2217 N N . ASN A 1 287 ? 1.127 30.193 -100.284 1.00 32.22 287 ASN A N 1
ATOM 2218 C CA . ASN A 1 287 ? 1.348 29.451 -101.544 1.00 32.22 287 ASN A CA 1
ATOM 2219 C C . ASN A 1 287 ? 2.036 28.086 -101.394 1.00 32.22 287 ASN A C 1
ATOM 2221 O O . ASN A 1 287 ? 3.001 27.959 -100.658 1.00 32.22 287 ASN A O 1
ATOM 2225 N N . ALA A 1 288 ? 1.644 27.021 -102.092 1.00 32.22 288 ALA A N 1
ATOM 2226 C CA . ALA A 1 288 ? 0.457 26.683 -102.874 1.00 32.22 288 ALA A CA 1
ATOM 2227 C C . ALA A 1 288 ? 0.508 25.156 -103.130 1.00 32.22 288 ALA A C 1
ATOM 2229 O O . ALA A 1 288 ? 1.556 24.537 -102.977 1.00 32.22 288 ALA A O 1
ATOM 2230 N N . GLU A 1 289 ? -0.627 24.619 -103.572 1.00 29.64 289 GLU A N 1
ATOM 2231 C CA . GLU A 1 289 ? -0.791 23.420 -104.407 1.00 29.64 289 GLU A CA 1
ATOM 2232 C C . GLU A 1 289 ? -0.680 21.993 -103.845 1.00 29.64 289 GLU A C 1
ATOM 2234 O O . GLU A 1 289 ? 0.336 21.526 -103.340 1.00 29.64 289 GLU A O 1
ATOM 2239 N N . SER A 1 290 ? -1.749 21.270 -104.213 1.00 31.73 290 SER A N 1
ATOM 2240 C CA . SER A 1 290 ? -1.840 19.839 -104.512 1.00 31.73 290 SER A CA 1
ATOM 2241 C C . SER A 1 290 ? -1.843 18.889 -103.314 1.00 31.73 290 SER A C 1
ATOM 2243 O O . SER A 1 290 ? -1.157 19.082 -102.326 1.00 31.73 290 SER A O 1
ATOM 2245 N N . ALA A 1 291 ? -2.574 17.787 -103.303 1.00 31.83 291 ALA A N 1
ATOM 2246 C CA . ALA A 1 291 ? -3.723 17.286 -104.039 1.00 31.83 291 ALA A CA 1
ATOM 2247 C C . ALA A 1 291 ? -4.099 16.003 -103.278 1.00 31.83 291 ALA A C 1
ATOM 2249 O O . ALA A 1 291 ? -3.225 15.320 -102.750 1.00 31.83 291 ALA A O 1
ATOM 2250 N N . GLY A 1 292 ? -5.375 15.628 -103.300 1.00 31.19 292 GLY A N 1
ATOM 2251 C CA . GLY A 1 292 ? -5.740 14.216 -103.197 1.00 31.19 292 GLY A CA 1
ATOM 2252 C C . GLY A 1 292 ? -6.100 13.692 -101.807 1.00 31.19 292 GLY A C 1
ATOM 2253 O O . GLY A 1 292 ? -5.237 13.508 -100.965 1.00 31.19 292 GLY A O 1
ATOM 2254 N N . ARG A 1 293 ? -7.400 13.373 -101.684 1.00 32.81 293 ARG A N 1
ATOM 2255 C CA . ARG A 1 293 ? -7.985 12.080 -101.259 1.00 32.81 293 ARG A CA 1
ATOM 2256 C C . ARG A 1 293 ? -7.459 11.434 -99.969 1.00 32.81 293 ARG A C 1
ATOM 2258 O O . ARG A 1 293 ? -6.276 11.321 -99.738 1.00 32.81 293 ARG A O 1
ATOM 2265 N N . ALA A 1 294 ? -8.239 10.739 -99.166 1.00 32.19 294 ALA A N 1
ATOM 2266 C CA . ALA A 1 294 ? -9.657 10.488 -98.965 1.00 32.19 294 ALA A CA 1
ATOM 2267 C C . ALA A 1 294 ? -9.657 9.430 -97.846 1.00 32.19 294 ALA A C 1
ATOM 2269 O O . ALA A 1 294 ? -8.746 8.608 -97.800 1.00 32.19 294 ALA A O 1
ATOM 2270 N N . SER A 1 295 ? -10.721 9.407 -97.042 1.00 32.31 295 SER A N 1
ATOM 2271 C CA . SER A 1 295 ? -11.254 8.232 -96.329 1.00 32.31 295 SER A CA 1
ATOM 2272 C C . SER A 1 295 ? -10.362 7.465 -95.342 1.00 32.31 295 SER A C 1
ATOM 2274 O O . SER A 1 295 ? -9.292 6.976 -95.676 1.00 32.31 295 SER A O 1
ATOM 2276 N N . GLY A 1 296 ? -10.908 7.191 -94.156 1.00 33.41 296 GLY A N 1
ATOM 2277 C CA . GLY A 1 296 ? -10.407 6.081 -93.349 1.00 33.41 296 GLY A CA 1
ATOM 2278 C C . GLY A 1 296 ? -10.763 6.177 -91.882 1.00 33.41 296 GLY A C 1
ATOM 2279 O O . GLY A 1 296 ? -9.956 6.601 -91.068 1.00 33.41 296 GLY A O 1
ATOM 2280 N N . ALA A 1 297 ? -11.988 5.785 -91.553 1.00 32.19 297 ALA A N 1
ATOM 2281 C CA . ALA A 1 297 ? -12.418 5.535 -90.189 1.00 32.19 297 ALA A CA 1
ATOM 2282 C C . ALA A 1 297 ? -11.662 4.350 -89.547 1.00 32.19 297 ALA A C 1
ATOM 2284 O O . ALA A 1 297 ? -11.110 3.512 -90.252 1.00 32.19 297 ALA A O 1
ATOM 2285 N N . VAL A 1 298 ? -11.814 4.241 -88.218 1.00 33.31 298 VAL A N 1
ATOM 2286 C CA . VAL A 1 298 ? -11.888 3.012 -87.388 1.00 33.31 298 VAL A CA 1
ATOM 2287 C C . VAL A 1 298 ? -10.864 2.920 -86.237 1.00 33.31 298 VAL A C 1
ATOM 2289 O O . VAL A 1 298 ? -9.665 2.791 -86.424 1.00 33.31 298 VAL A O 1
ATOM 2292 N N . ARG A 1 299 ? -11.456 2.970 -85.030 1.00 32.09 299 ARG A N 1
ATOM 2293 C CA . ARG A 1 299 ? -11.248 2.228 -83.762 1.00 32.09 299 ARG A CA 1
ATOM 2294 C C . ARG A 1 299 ? -9.897 1.565 -83.423 1.00 32.09 299 ARG A C 1
ATOM 2296 O O . ARG A 1 299 ? -9.382 0.746 -84.167 1.00 32.09 299 ARG A O 1
ATOM 2303 N N . GLY A 1 300 ? -9.558 1.698 -82.135 1.00 32.38 300 GLY A N 1
ATOM 2304 C CA . GLY A 1 300 ? -8.875 0.688 -81.304 1.00 32.38 300 GLY A CA 1
ATOM 2305 C C . GLY A 1 300 ? -8.236 1.350 -80.072 1.00 32.38 300 GLY A C 1
ATOM 2306 O O . GLY A 1 300 ? -7.301 2.118 -80.227 1.00 32.38 300 GLY A O 1
ATOM 2307 N N . SER A 1 301 ? -8.853 1.372 -78.884 1.00 31.48 301 SER A N 1
ATOM 2308 C CA . SER A 1 301 ? -8.901 0.336 -77.826 1.00 31.48 301 SER A CA 1
ATOM 2309 C C . SER A 1 301 ? -7.542 -0.061 -77.222 1.00 31.48 301 SER A C 1
ATOM 2311 O O . SER A 1 301 ? -6.704 -0.629 -77.911 1.00 31.48 301 SER A O 1
ATOM 2313 N N . GLY A 1 302 ? -7.403 0.146 -75.905 1.00 31.97 302 GLY A N 1
ATOM 2314 C CA . GLY A 1 302 ? -6.334 -0.368 -75.029 1.00 31.97 302 GLY A CA 1
ATOM 2315 C C . GLY A 1 302 ? -6.090 0.606 -73.866 1.00 31.97 302 GLY A C 1
ATOM 2316 O O . GLY A 1 302 ? -5.499 1.656 -74.073 1.00 31.97 302 GLY A O 1
ATOM 2317 N N . ALA A 1 303 ? -6.762 0.474 -72.713 1.00 31.78 303 ALA A N 1
ATOM 2318 C CA . ALA A 1 303 ? -6.347 -0.329 -71.546 1.00 31.78 303 ALA A CA 1
ATOM 2319 C C . ALA A 1 303 ? -4.913 0.010 -71.078 1.00 31.78 303 ALA A C 1
ATOM 2321 O O . ALA A 1 303 ? -3.981 -0.098 -71.854 1.00 31.78 303 ALA A O 1
ATOM 2322 N N . GLY A 1 304 ? -4.617 0.396 -69.838 1.00 28.66 304 GLY A N 1
ATOM 2323 C CA . GLY A 1 304 ? -5.393 0.531 -68.616 1.00 28.66 304 GLY A CA 1
ATOM 2324 C C . GLY A 1 304 ? -4.445 0.811 -67.436 1.00 28.66 304 GLY A C 1
ATOM 2325 O O . GLY A 1 304 ? -3.231 0.861 -67.600 1.00 28.66 304 GLY A O 1
ATOM 2326 N N . ALA A 1 305 ? -5.052 0.899 -66.250 1.00 30.95 305 ALA A N 1
ATOM 2327 C CA . ALA A 1 305 ? -4.464 0.797 -64.910 1.00 30.95 305 ALA A CA 1
ATOM 2328 C C . ALA A 1 305 ? -3.705 2.002 -64.312 1.00 30.95 305 ALA A C 1
ATOM 2330 O O . ALA A 1 305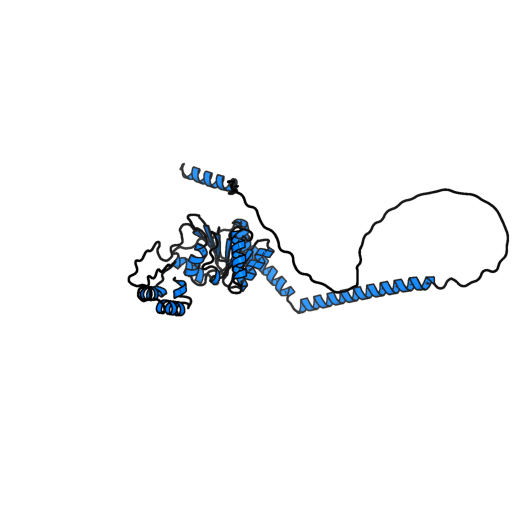 ? -2.721 2.498 -64.843 1.00 30.95 305 ALA A O 1
ATOM 2331 N N . GLY A 1 306 ? -4.106 2.340 -63.077 1.00 31.05 306 GLY A N 1
ATOM 2332 C CA . GLY A 1 306 ? -3.183 2.856 -62.061 1.00 31.05 306 GLY A CA 1
ATOM 2333 C C . GLY A 1 306 ? -3.694 4.023 -61.215 1.00 31.05 306 GLY A C 1
ATOM 2334 O O . GLY A 1 306 ? -3.361 5.168 -61.474 1.00 31.05 306 GLY A O 1
ATOM 2335 N N . LYS A 1 307 ? -4.484 3.689 -60.181 1.00 32.31 307 LYS A N 1
ATOM 2336 C CA . LYS A 1 307 ? -4.477 4.208 -58.788 1.00 32.31 307 LYS A CA 1
ATOM 2337 C C . LYS A 1 307 ? -3.616 5.472 -58.539 1.00 32.31 307 LYS A C 1
ATOM 2339 O O . LYS A 1 307 ? -2.419 5.456 -58.786 1.00 32.31 307 LYS A O 1
ATOM 2344 N N . SER A 1 308 ? -4.087 6.508 -57.840 1.00 32.44 308 SER A N 1
ATOM 2345 C CA . SER A 1 308 ? -4.182 6.507 -56.368 1.00 32.44 308 SER A CA 1
ATOM 2346 C C . SER A 1 308 ? -4.769 7.813 -55.814 1.00 32.44 308 SER A C 1
ATOM 2348 O O . SER A 1 308 ? -4.581 8.889 -56.368 1.00 32.44 308 SER A O 1
ATOM 2350 N N . LYS A 1 309 ? -5.415 7.652 -54.655 1.00 31.19 309 LYS A N 1
ATOM 2351 C CA . LYS A 1 309 ? -5.864 8.622 -53.646 1.00 31.19 309 LYS A CA 1
ATOM 2352 C C . LYS A 1 309 ? -4.948 9.838 -53.424 1.00 31.19 309 LYS A C 1
ATOM 2354 O O . LYS A 1 309 ? -3.735 9.682 -53.387 1.00 31.19 309 LYS A O 1
ATOM 2359 N N . ALA A 1 310 ? -5.569 10.945 -53.010 1.00 31.27 310 ALA A N 1
ATOM 2360 C CA . ALA A 1 310 ? -5.472 11.530 -51.655 1.00 31.27 310 ALA A CA 1
ATOM 2361 C C . ALA A 1 310 ? -5.500 13.073 -51.718 1.00 31.27 310 ALA A C 1
ATOM 2363 O O . ALA A 1 310 ? -4.698 13.685 -52.404 1.00 31.27 310 ALA A O 1
ATOM 2364 N N . VAL A 1 311 ? -6.531 13.705 -51.150 1.00 30.58 311 VAL A N 1
ATOM 2365 C CA . VAL A 1 311 ? -6.503 14.393 -49.838 1.00 30.58 311 VAL A CA 1
ATOM 2366 C C . VAL A 1 311 ? -5.694 15.697 -49.830 1.00 30.58 311 VAL A C 1
ATOM 2368 O O . VAL A 1 311 ? -4.475 15.699 -49.929 1.00 30.58 311 VAL A O 1
ATOM 2371 N N . GLY A 1 312 ? -6.394 16.791 -49.530 1.00 30.59 312 GLY A N 1
ATOM 2372 C CA . GLY A 1 312 ? -5.819 18.038 -49.023 1.00 30.59 312 GLY A CA 1
ATOM 2373 C C . GLY A 1 312 ? -6.882 19.132 -48.990 1.00 30.59 312 GLY A C 1
ATOM 2374 O O . GLY A 1 312 ? -7.238 19.661 -50.029 1.00 30.59 312 GLY A O 1
ATOM 2375 N N . ARG A 1 313 ? -7.542 19.343 -47.840 1.00 31.80 313 ARG A N 1
ATOM 2376 C CA . ARG A 1 313 ? -7.316 20.519 -46.965 1.00 31.80 313 ARG A CA 1
ATOM 2377 C C . ARG A 1 313 ? -7.489 21.834 -47.744 1.00 31.80 313 ARG A C 1
ATOM 2379 O O . ARG A 1 313 ? -6.625 22.202 -48.518 1.00 31.80 313 ARG A O 1
ATOM 2386 N N . GLY A 1 314 ? -8.584 22.574 -47.615 1.00 29.97 314 GLY A N 1
ATOM 2387 C CA . GLY A 1 314 ? -9.185 23.044 -46.371 1.00 29.97 314 GLY A CA 1
ATOM 2388 C C . GLY A 1 314 ? -8.564 24.385 -45.988 1.00 29.97 314 GLY A C 1
ATOM 2389 O O . GLY A 1 314 ? -7.393 24.410 -45.619 1.00 29.97 314 GLY A O 1
ATOM 2390 N N . ARG A 1 315 ? -9.346 25.471 -46.041 1.00 31.03 315 ARG A N 1
ATOM 2391 C CA . ARG A 1 315 ? -9.181 26.661 -45.191 1.00 31.03 315 ARG A CA 1
ATOM 2392 C C . ARG A 1 315 ? -10.305 27.676 -45.402 1.00 31.03 315 ARG A C 1
ATOM 2394 O O . ARG A 1 315 ? -10.564 28.079 -46.526 1.00 31.03 315 ARG A O 1
ATOM 2401 N N . GLY A 1 316 ? -10.815 28.174 -44.277 1.00 28.33 316 GLY A N 1
ATOM 2402 C CA . GLY A 1 316 ? -11.215 29.572 -44.135 1.00 28.33 316 GLY A CA 1
ATOM 2403 C C . GLY A 1 316 ? -12.711 29.817 -43.995 1.00 28.33 316 GLY A C 1
ATOM 2404 O O . GLY A 1 316 ? -13.475 29.499 -44.894 1.00 28.33 316 GLY A O 1
ATOM 2405 N N . GLY A 1 317 ? -13.099 30.461 -42.892 1.00 30.69 317 GLY A N 1
ATOM 2406 C CA . GLY A 1 317 ? -14.373 31.177 -42.813 1.00 30.69 317 GLY A CA 1
ATOM 2407 C C . GLY A 1 317 ? -15.030 31.124 -41.443 1.00 30.69 317 GLY A C 1
ATOM 2408 O O . GLY A 1 317 ? -15.870 30.271 -41.190 1.00 30.69 317 GLY A O 1
ATOM 2409 N N . ALA A 1 318 ? -14.649 32.041 -40.558 1.00 34.97 318 ALA A N 1
ATOM 2410 C CA . ALA A 1 318 ? -15.344 32.301 -39.304 1.00 34.97 318 ALA A CA 1
ATOM 2411 C C . ALA A 1 318 ? -16.642 33.086 -39.551 1.00 34.97 318 ALA A C 1
ATOM 2413 O O . ALA A 1 318 ? -16.595 34.053 -40.303 1.00 34.97 318 ALA A O 1
ATOM 2414 N N . GLN A 1 319 ? -17.734 32.766 -38.841 1.00 33.38 319 GLN A N 1
ATOM 2415 C CA . GLN A 1 319 ? -18.665 33.764 -38.281 1.00 33.38 319 GLN A CA 1
ATOM 2416 C C . GLN A 1 319 ? -19.757 33.142 -37.382 1.00 33.38 319 GLN A C 1
ATOM 2418 O O . GLN A 1 319 ? -20.585 32.355 -37.813 1.00 33.38 319 GLN A O 1
ATOM 2423 N N . ARG A 1 320 ? -19.730 33.563 -36.110 1.00 30.92 320 ARG A N 1
ATOM 2424 C CA . ARG A 1 320 ? -20.832 34.176 -35.341 1.00 30.92 320 ARG A CA 1
ATOM 2425 C C . ARG A 1 320 ? -22.266 33.582 -35.395 1.00 30.92 320 ARG A C 1
ATOM 2427 O O . ARG A 1 320 ? -22.986 33.740 -36.368 1.00 30.92 320 ARG A O 1
ATOM 2434 N N . THR A 1 321 ? -22.738 33.228 -34.189 1.00 30.91 321 THR A N 1
ATOM 2435 C CA . THR A 1 321 ? -23.988 33.666 -33.506 1.00 30.91 321 THR A CA 1
ATOM 2436 C C . THR A 1 321 ? -25.027 32.599 -33.103 1.00 30.91 321 THR A C 1
ATOM 2438 O O . THR A 1 321 ? -25.348 31.687 -33.849 1.00 30.91 321 THR A O 1
ATOM 2441 N N . ARG A 1 322 ? -25.611 32.877 -31.920 1.00 31.98 322 ARG A N 1
ATOM 2442 C CA . ARG A 1 322 ? -26.957 32.556 -31.389 1.00 31.98 322 ARG A CA 1
ATOM 2443 C C . ARG A 1 322 ? -27.158 31.309 -30.507 1.00 31.98 322 ARG A C 1
ATOM 2445 O O . ARG A 1 322 ? -27.109 30.168 -30.939 1.00 31.98 322 ARG A O 1
ATOM 2452 N N . LYS A 1 323 ? -27.500 31.618 -29.247 1.00 33.06 323 LYS A N 1
ATOM 2453 C CA . LYS A 1 323 ? -28.390 30.885 -28.321 1.00 33.06 323 LYS A CA 1
ATOM 2454 C C . LYS A 1 323 ? -29.833 30.909 -28.884 1.00 33.06 323 LYS A C 1
ATOM 2456 O O . LYS A 1 323 ? -30.140 31.862 -29.604 1.00 33.06 323 LYS A O 1
ATOM 2461 N N . PRO A 1 324 ? -30.706 29.928 -28.579 1.00 42.97 324 PRO A N 1
ATOM 2462 C CA . PRO A 1 324 ? -31.609 29.974 -27.400 1.00 42.97 324 PRO A CA 1
ATOM 2463 C C . PRO A 1 324 ? -31.656 28.602 -26.667 1.00 42.97 324 PRO A C 1
ATOM 2465 O O . PRO A 1 324 ? -31.203 27.606 -27.211 1.00 42.97 324 PRO A O 1
ATOM 2468 N N . ALA A 1 325 ? -31.900 28.456 -25.358 1.00 31.00 325 ALA A N 1
ATOM 2469 C CA . ALA A 1 325 ? -33.113 28.636 -24.541 1.00 31.00 325 ALA A CA 1
ATOM 2470 C C . ALA A 1 325 ? -34.303 27.697 -24.874 1.00 31.00 325 ALA A C 1
ATOM 2472 O O . ALA A 1 325 ? -35.021 27.943 -25.831 1.00 31.00 325 ALA A O 1
ATOM 2473 N N . GLY A 1 326 ? -34.529 26.708 -23.989 1.00 28.95 326 GLY A N 1
ATOM 2474 C CA . GLY A 1 326 ? -35.851 26.286 -23.490 1.00 28.95 326 GLY A CA 1
ATOM 2475 C C . GLY A 1 326 ? -36.633 25.196 -24.240 1.00 28.95 326 GLY A C 1
ATOM 2476 O O . GLY A 1 326 ? -37.119 25.445 -25.332 1.00 28.95 326 GLY A O 1
ATOM 2477 N N . ALA A 1 327 ? -36.863 24.052 -23.577 1.00 31.12 327 ALA A N 1
ATOM 2478 C CA . ALA A 1 327 ? -38.158 23.347 -23.550 1.00 31.12 327 ALA A CA 1
ATOM 2479 C C . ALA A 1 327 ? -38.168 22.258 -22.451 1.00 31.12 327 ALA A C 1
ATOM 2481 O O . ALA A 1 327 ? -37.330 21.358 -22.437 1.00 31.12 327 ALA A O 1
ATOM 2482 N N . GLN A 1 328 ? -39.108 22.392 -21.513 1.00 30.41 328 GLN A N 1
ATOM 2483 C CA . GLN A 1 328 ? -39.558 21.389 -20.537 1.00 30.41 328 GLN A CA 1
ATOM 2484 C C . GLN A 1 328 ? -40.648 20.483 -21.154 1.00 30.41 328 GLN A C 1
ATOM 2486 O O . GLN A 1 328 ? -41.158 20.797 -22.227 1.00 30.41 328 GLN A O 1
ATOM 2491 N N . VAL A 1 329 ? -41.105 19.510 -20.339 1.00 32.75 329 VAL A N 1
ATOM 2492 C CA . VAL A 1 329 ? -42.399 18.774 -20.369 1.00 32.75 329 VAL A CA 1
ATOM 2493 C C . VAL A 1 329 ? -42.302 17.431 -21.142 1.00 32.75 329 VAL A C 1
ATOM 2495 O O . VAL A 1 329 ? -41.731 17.399 -22.218 1.00 32.75 329 VAL A O 1
ATOM 2498 N N . ASP A 1 330 ? -42.731 16.246 -20.675 1.00 28.88 330 ASP A N 1
ATOM 2499 C CA . ASP A 1 330 ? -43.636 15.851 -19.587 1.00 28.88 330 ASP A CA 1
ATOM 2500 C C . ASP A 1 330 ? -43.373 14.420 -19.043 1.00 28.88 330 ASP A C 1
ATOM 2502 O O . ASP A 1 330 ? -42.579 13.636 -19.558 1.00 28.88 330 ASP A O 1
ATOM 2506 N N . LYS A 1 331 ? -44.130 14.141 -17.983 1.00 29.94 331 LYS A N 1
ATOM 2507 C CA . LYS A 1 331 ? -44.358 12.989 -17.108 1.00 29.94 331 LYS A CA 1
ATOM 2508 C C . LYS A 1 331 ? -44.639 11.594 -17.710 1.00 29.94 331 LYS A C 1
ATOM 2510 O O . LYS A 1 331 ? -45.186 11.424 -18.788 1.00 29.94 331 LYS A O 1
ATOM 2515 N N . GLN A 1 332 ? -44.483 10.639 -16.774 1.00 30.47 332 GLN A N 1
ATOM 2516 C CA . GLN A 1 332 ? -45.312 9.442 -16.509 1.00 30.47 332 GLN A CA 1
ATOM 2517 C C . GLN A 1 332 ? -45.098 8.173 -17.355 1.00 30.47 332 GLN A C 1
ATOM 2519 O O . GLN A 1 332 ? -45.601 8.052 -18.462 1.00 30.47 332 GLN A O 1
ATOM 2524 N N . ARG A 1 333 ? -44.551 7.123 -16.714 1.00 29.45 333 ARG A N 1
ATOM 2525 C CA . ARG A 1 333 ? -45.320 5.944 -16.236 1.00 29.45 333 ARG A CA 1
ATOM 2526 C C . ARG A 1 333 ? -44.403 4.868 -15.621 1.00 29.45 333 ARG A C 1
ATOM 2528 O O . ARG A 1 333 ? -43.451 4.415 -16.242 1.00 29.45 333 ARG A O 1
ATOM 2535 N N . ARG A 1 334 ? -44.744 4.429 -14.403 1.00 32.25 334 ARG A N 1
ATOM 2536 C CA . ARG A 1 334 ? -44.508 3.061 -13.886 1.00 32.25 334 ARG A CA 1
ATOM 2537 C C . ARG A 1 334 ? -45.725 2.201 -14.281 1.00 32.25 334 ARG A C 1
ATOM 2539 O O . ARG A 1 334 ? -46.804 2.778 -14.428 1.00 32.25 334 ARG A O 1
ATOM 2546 N N . PRO A 1 335 ? -45.577 0.883 -14.500 1.00 39.44 335 PRO A N 1
ATOM 2547 C CA . PRO A 1 335 ? -45.596 -0.143 -13.432 1.00 39.44 335 PRO A CA 1
ATOM 2548 C C . PRO A 1 335 ? -44.440 -1.159 -13.629 1.00 39.44 335 PRO A C 1
ATOM 2550 O O . PRO A 1 335 ? -43.802 -1.154 -14.669 1.00 39.44 335 PRO A O 1
ATOM 2553 N N . GLY A 1 336 ? -43.954 -1.955 -12.676 1.00 28.59 336 GLY A N 1
ATOM 2554 C CA . GLY A 1 336 ? -44.622 -2.983 -11.874 1.00 28.59 336 GLY A CA 1
ATOM 2555 C C . GLY A 1 336 ? -43.844 -4.307 -12.060 1.00 28.59 336 GLY A C 1
ATOM 2556 O O . GLY A 1 336 ? -43.645 -4.741 -13.183 1.00 28.59 336 GLY A O 1
ATOM 2557 N N . SER A 1 337 ? -43.341 -4.857 -10.952 1.00 29.34 337 SER A N 1
ATOM 2558 C CA . SER A 1 337 ? -42.636 -6.137 -10.691 1.00 29.34 337 SER A CA 1
ATOM 2559 C C . SER A 1 337 ? -42.518 -7.248 -11.762 1.00 29.34 337 SER A C 1
ATOM 2561 O O . SER A 1 337 ? -43.536 -7.680 -12.288 1.00 29.34 337 SER A O 1
ATOM 2563 N N . ALA A 1 338 ? -41.331 -7.885 -11.859 1.00 28.80 338 ALA A N 1
ATOM 2564 C CA . ALA A 1 338 ? -41.160 -9.354 -11.753 1.00 28.80 338 ALA A CA 1
ATOM 2565 C C . ALA A 1 338 ? -39.676 -9.825 -11.715 1.00 28.80 338 ALA A C 1
ATOM 2567 O O . ALA A 1 338 ? -38.871 -9.501 -12.576 1.00 28.80 338 ALA A O 1
ATOM 2568 N N . ALA A 1 339 ? -39.374 -10.593 -10.663 1.00 27.70 339 ALA A N 1
ATOM 2569 C CA . ALA A 1 339 ? -38.438 -11.714 -10.465 1.00 27.70 339 ALA A CA 1
ATOM 2570 C C . ALA A 1 339 ? -37.224 -12.026 -11.393 1.00 27.70 339 ALA A C 1
ATOM 2572 O O . ALA A 1 339 ? -37.353 -12.274 -12.582 1.00 27.70 339 ALA A O 1
ATOM 2573 N N . LYS A 1 340 ? -36.085 -12.251 -10.704 1.00 30.47 340 LYS A N 1
ATOM 2574 C CA . LYS A 1 340 ? -35.075 -13.337 -10.829 1.00 30.47 340 LYS A CA 1
ATOM 2575 C C . LYS A 1 340 ? -34.558 -13.757 -12.221 1.00 30.47 340 LYS A C 1
ATOM 2577 O O . LYS A 1 340 ? -35.216 -14.511 -12.921 1.00 30.47 340 LYS A O 1
ATOM 2582 N N . ALA A 1 341 ? -33.245 -13.590 -12.414 1.00 27.94 341 ALA A N 1
ATOM 2583 C CA . ALA A 1 341 ? -32.353 -14.692 -12.807 1.00 27.94 341 ALA A CA 1
ATOM 2584 C C . ALA A 1 341 ? -30.908 -14.393 -12.360 1.00 27.94 341 ALA A C 1
ATOM 2586 O O . ALA A 1 341 ? -30.269 -13.460 -12.839 1.00 27.94 341 ALA A O 1
ATOM 2587 N N . LYS A 1 342 ? -30.408 -15.180 -11.399 1.00 30.05 342 LYS A N 1
ATOM 2588 C CA . LYS A 1 342 ? -28.993 -15.230 -11.014 1.00 30.05 342 LYS A CA 1
ATOM 2589 C C . LYS A 1 342 ? -28.223 -15.963 -12.115 1.00 30.05 342 LYS A C 1
ATOM 2591 O O . LYS A 1 342 ? -28.451 -17.152 -12.311 1.00 30.05 342 LYS A O 1
ATOM 2596 N N . GLY A 1 343 ? -27.304 -15.277 -12.785 1.00 28.41 343 GLY A N 1
ATOM 2597 C CA . GLY A 1 343 ? -26.229 -15.911 -13.547 1.00 28.41 343 GLY A CA 1
ATOM 2598 C C . GLY A 1 343 ? -25.028 -16.117 -12.633 1.00 28.41 343 GLY A C 1
ATOM 2599 O O . GLY A 1 343 ? -24.184 -15.236 -12.513 1.00 28.41 343 GLY A O 1
ATOM 2600 N N . ASP A 1 344 ? -24.992 -17.252 -11.936 1.00 34.84 344 ASP A N 1
ATOM 2601 C CA . ASP A 1 344 ? -23.816 -17.727 -11.206 1.00 34.84 344 ASP A CA 1
ATOM 2602 C C . ASP A 1 344 ? -22.696 -18.016 -12.219 1.00 34.84 344 ASP A C 1
ATOM 2604 O O . ASP A 1 344 ? -22.758 -18.997 -12.958 1.00 34.84 344 ASP A O 1
ATOM 2608 N N . VAL A 1 345 ? -21.652 -17.188 -12.251 1.00 36.38 345 VAL A N 1
ATOM 2609 C CA . VAL A 1 345 ? -20.401 -17.511 -12.954 1.00 36.38 345 VAL A CA 1
ATOM 2610 C C . VAL A 1 345 ? -19.277 -17.504 -11.925 1.00 36.38 345 VAL A C 1
ATOM 2612 O O . VAL A 1 345 ? -18.484 -16.578 -11.804 1.00 36.38 345 VAL A O 1
ATOM 2615 N N . ARG A 1 346 ? -19.281 -18.562 -11.109 1.00 40.56 346 ARG A N 1
ATOM 2616 C CA . ARG A 1 346 ? -18.230 -18.929 -10.151 1.00 40.56 346 ARG A CA 1
ATOM 2617 C C . ARG A 1 346 ? -17.266 -19.957 -10.778 1.00 40.56 346 ARG A C 1
ATOM 2619 O O . ARG A 1 346 ? -17.675 -20.727 -11.644 1.00 40.56 346 ARG A O 1
ATOM 2626 N N . PRO A 1 347 ? -16.004 -20.039 -10.315 1.00 42.06 347 PRO A N 1
ATOM 2627 C CA . PRO A 1 347 ? -14.827 -20.167 -11.183 1.00 42.06 347 PRO A CA 1
ATOM 2628 C C . PRO A 1 347 ? -14.442 -21.590 -11.610 1.00 42.06 347 PRO A C 1
ATOM 2630 O O . PRO A 1 347 ? -14.743 -22.567 -10.914 1.00 42.06 347 PRO A O 1
ATOM 2633 N N . GLY A 1 348 ? -13.701 -21.633 -12.729 1.00 45.69 348 GLY A N 1
ATOM 2634 C CA . GLY A 1 348 ? -12.676 -22.604 -13.140 1.00 45.69 348 GLY A CA 1
ATOM 2635 C C . GLY A 1 348 ? -12.830 -24.046 -12.658 1.00 45.69 348 GLY A C 1
ATOM 2636 O O . GLY A 1 348 ? -12.312 -24.427 -11.609 1.00 45.69 348 GLY A O 1
ATOM 2637 N N . ARG A 1 349 ? -13.461 -24.881 -13.490 1.00 47.00 349 ARG A N 1
ATOM 2638 C CA . ARG A 1 349 ? -13.700 -26.322 -13.272 1.00 47.00 349 ARG A CA 1
ATOM 2639 C C . ARG A 1 349 ? -12.433 -27.127 -12.921 1.00 47.00 349 ARG A C 1
ATOM 2641 O O . ARG A 1 349 ? -12.539 -28.141 -12.238 1.00 47.00 349 ARG A O 1
ATOM 2648 N N . ALA A 1 350 ? -11.256 -26.666 -13.351 1.00 47.25 350 ALA A N 1
ATOM 2649 C CA . ALA A 1 350 ? -9.983 -27.365 -13.175 1.00 47.25 350 ALA A CA 1
ATOM 2650 C C . ALA A 1 350 ? -9.465 -27.340 -11.723 1.00 47.25 350 ALA A C 1
ATOM 2652 O O . ALA A 1 350 ? -9.139 -28.389 -11.174 1.00 47.25 350 ALA A O 1
ATOM 2653 N N . HIS A 1 351 ? -9.491 -26.183 -11.051 1.00 50.88 351 HIS A N 1
ATOM 2654 C CA . HIS A 1 351 ? -8.932 -26.046 -9.698 1.00 50.88 351 HIS A CA 1
ATOM 2655 C C . HIS A 1 351 ? -9.788 -26.755 -8.629 1.00 50.88 351 HIS A C 1
ATOM 2657 O O . HIS A 1 351 ? -9.288 -27.307 -7.650 1.00 50.88 351 HIS A O 1
ATOM 2663 N N . ARG A 1 352 ? -11.109 -26.826 -8.849 1.00 55.16 352 ARG A N 1
ATOM 2664 C CA . ARG A 1 352 ? -12.056 -27.472 -7.925 1.00 55.16 352 ARG A CA 1
ATOM 2665 C C . ARG A 1 352 ? -11.902 -29.001 -7.890 1.00 55.16 352 ARG A C 1
ATOM 2667 O O . ARG A 1 352 ? -12.047 -29.602 -6.825 1.00 55.16 352 ARG A O 1
ATOM 2674 N N . ALA A 1 353 ? -11.585 -29.617 -9.032 1.00 57.12 353 ALA A N 1
ATOM 2675 C CA . ALA A 1 353 ? -11.366 -31.061 -9.144 1.00 57.12 353 ALA A CA 1
ATOM 2676 C C . ALA A 1 353 ? -10.043 -31.498 -8.490 1.00 57.12 353 ALA A C 1
ATOM 2678 O O . ALA A 1 353 ? -9.972 -32.565 -7.879 1.00 57.12 353 ALA A O 1
ATOM 2679 N N . GLU A 1 354 ? -9.016 -30.653 -8.569 1.00 57.72 354 GLU A N 1
ATOM 2680 C CA . GLU A 1 354 ? -7.695 -30.911 -7.994 1.00 57.72 354 GLU A CA 1
ATOM 2681 C C . GLU A 1 354 ? -7.723 -30.875 -6.457 1.00 57.72 354 GLU A C 1
ATOM 2683 O O . GLU A 1 354 ? -7.259 -31.808 -5.798 1.00 57.72 354 GLU A O 1
ATOM 2688 N N . VAL A 1 355 ? -8.402 -29.880 -5.874 1.00 67.31 355 VAL A N 1
ATOM 2689 C CA . VAL A 1 355 ? -8.569 -29.754 -4.415 1.00 67.31 355 VAL A CA 1
ATOM 2690 C C . VAL A 1 355 ? -9.458 -30.867 -3.833 1.00 67.31 355 VAL A C 1
ATOM 2692 O O . VAL A 1 355 ? -9.205 -31.347 -2.725 1.00 67.31 355 VAL A O 1
ATOM 2695 N N . GLN A 1 356 ? -10.473 -31.339 -4.570 1.00 63.41 356 GLN A N 1
ATOM 2696 C CA . GLN A 1 356 ? -11.290 -32.486 -4.143 1.00 63.41 356 GLN A CA 1
ATOM 2697 C C . GLN A 1 356 ? -10.519 -33.814 -4.195 1.00 63.41 356 GLN A C 1
ATOM 2699 O O . GLN A 1 356 ? -10.622 -34.606 -3.256 1.00 63.41 356 GLN A O 1
ATOM 2704 N N . ARG A 1 357 ? -9.695 -34.041 -5.229 1.00 63.88 357 ARG A N 1
ATOM 2705 C CA . ARG A 1 357 ? -8.835 -35.237 -5.332 1.00 63.88 357 ARG A CA 1
ATOM 2706 C C . ARG A 1 357 ? -7.719 -35.256 -4.284 1.00 63.88 357 ARG A C 1
ATOM 2708 O O . ARG A 1 357 ? -7.383 -36.321 -3.769 1.00 63.88 357 ARG A O 1
ATOM 2715 N N . ALA A 1 358 ? -7.179 -34.093 -3.918 1.00 63.09 358 ALA A N 1
ATOM 2716 C CA . ALA A 1 358 ? -6.196 -33.976 -2.840 1.00 63.09 358 ALA A CA 1
ATOM 2717 C C . ALA A 1 358 ? -6.797 -34.304 -1.458 1.00 63.09 358 ALA A C 1
ATOM 2719 O O . ALA A 1 358 ? -6.120 -34.870 -0.599 1.00 63.09 358 ALA A O 1
ATOM 2720 N N . ARG A 1 359 ? -8.085 -34.000 -1.245 1.00 56.81 359 ARG A N 1
ATOM 2721 C CA . ARG A 1 359 ? -8.796 -34.285 0.012 1.00 56.81 359 ARG A CA 1
ATOM 2722 C C . ARG A 1 359 ? -9.255 -35.738 0.153 1.00 56.81 359 ARG A C 1
ATOM 2724 O O . ARG A 1 359 ? -9.231 -36.244 1.272 1.00 56.81 359 ARG A O 1
ATOM 2731 N N . SER A 1 360 ? -9.629 -36.423 -0.931 1.00 65.94 360 SER A N 1
ATOM 2732 C CA . SER A 1 360 ? -10.018 -37.844 -0.859 1.00 65.94 360 SER A CA 1
ATOM 2733 C C . SER A 1 360 ? -8.827 -38.763 -0.569 1.00 65.94 360 SER A C 1
ATOM 2735 O O . SER A 1 360 ? -8.959 -39.693 0.218 1.00 65.94 360 SER A O 1
ATOM 2737 N N . ARG A 1 361 ? -7.637 -38.446 -1.099 1.00 62.00 361 ARG A N 1
ATOM 2738 C CA . ARG A 1 361 ? -6.393 -39.193 -0.826 1.00 62.00 361 ARG A CA 1
ATOM 2739 C C . ARG A 1 361 ? -5.871 -39.052 0.607 1.00 62.00 361 ARG A C 1
ATOM 2741 O O . ARG A 1 361 ? -5.179 -39.942 1.082 1.00 62.00 361 ARG A O 1
ATOM 2748 N N . LYS A 1 362 ? -6.203 -37.957 1.299 1.00 54.97 362 LYS A N 1
ATOM 2749 C CA . LYS A 1 362 ? -5.823 -37.726 2.706 1.00 54.97 362 LYS A CA 1
ATOM 2750 C C . LYS A 1 362 ? -6.762 -38.384 3.722 1.00 54.97 362 LYS A C 1
ATOM 2752 O O . LYS A 1 362 ? -6.448 -38.378 4.901 1.00 54.97 362 LYS A O 1
ATOM 2757 N N . ARG A 1 363 ? -7.913 -38.907 3.284 1.00 55.34 363 ARG A N 1
ATOM 2758 C CA . ARG A 1 363 ? -8.890 -39.603 4.141 1.00 55.34 363 ARG A CA 1
ATOM 2759 C C . ARG A 1 363 ? -8.827 -41.129 4.037 1.00 55.34 363 ARG A C 1
ATOM 2761 O O . ARG A 1 363 ? -9.531 -41.795 4.781 1.00 55.34 363 ARG A O 1
ATOM 2768 N N . SER A 1 364 ? -8.019 -41.672 3.125 1.00 53.56 364 SER A N 1
ATOM 2769 C CA . SER A 1 364 ? -7.866 -43.117 2.902 1.00 53.56 364 SER A CA 1
ATOM 2770 C C . SER A 1 364 ? -6.467 -43.641 3.261 1.00 53.56 364 SER A C 1
ATOM 2772 O O . SER A 1 364 ? -6.033 -44.645 2.697 1.00 53.56 364 SER A O 1
ATOM 2774 N N . ARG A 1 365 ? -5.729 -42.930 4.117 1.00 42.34 365 ARG A N 1
ATOM 2775 C CA . ARG A 1 365 ? -4.449 -43.359 4.684 1.00 42.34 365 ARG A CA 1
ATOM 2776 C C . ARG A 1 365 ? -4.426 -43.072 6.168 1.00 42.34 365 ARG A C 1
ATOM 2778 O O . ARG A 1 365 ? -4.950 -41.994 6.533 1.00 42.34 365 ARG A O 1
#

Radius of gyration: 37.62 Å; chains: 1; bounding box: 70×78×139 Å

Secondary structure (DSSP, 8-state):
-HHHHHSS-HHHHHHHHHTS-TT-------S---HHHHHHHHHH-SS-----SS-TT---TTEEEEEEE--TTTHHHHHHHHHHHH--TTEEEE-SSHHHHHHHHHHHHHTT--EEEE-TTS-HHHHHHHHHHHHHTS--EEEE-HHHHSS------SEEEESS--SSHHHHHHHHTTSS-TT--EEEEEEE-GGGHHHHHHHHHHHTSPPPBPP-TT--HHHHHHHHHHHHHHHHHHH-HHHHHHHHHHHHHHHHHHHHHHHHHHHHHHHHHHTTSSS---------------------------------------------------------------------HHHHHHHHHHHHHTS--

Sequence (365 aa):
ADRMLDMGFLPSVKKIVAATPATRQTLLFSATIDKSIQGVVKEMLRDPATVQIARKGDVAETVDQYIIRVPHSVKHTLLRAVLEEKGADRVVVFARTRSRADTACKKLRRAGYAAEAIHSDRSQNQRRRALDRFAAGDVNIIVATDVLARGIDVDQVDYVVNYDAPDQAEDYIHRIGRTGRAGQRGFAVTFVTPETEGELRAIEKLVKQSIPEMQLPNFDLSAAAAEEASKAIVGRAKRDPEVNRVKRDLANKAQKSAEQAQQAAEEAGRRKQGASKRRKKAKPIANAESAGRASGAVRGSGAGAGKSKAVGRGRGGAQRTRKPAGAQVDKQRRPGSAAKAKGDVRPGRAHRAEVQRARSRKRSR

Foldseek 3Di:
DVCCCPVPVVVVVVVVLVVDDPPDADDDDDPADDPSCPVVCVVRHDPDDDDDPDDQQAFDPQAAEAEAEAALLLLLVVVVLCCVVVNQAQEEEEDADQVVLVVSQVSCVVVVAQEDEDEPPDDPVRNVVRQVCNQVRVGGYYRYYLVGLPPPPRPAGQEYEHSAQDPALVSVSSRRVSHSPPNHHHYYYYYAYPVCVVSQVNNCVRNVHRRYHDDRPPDDNVVSVVVSVVVVVVVVCVVPPVNVVVVVVVVVVVVVVVVVVVVVVVVVVVVVVVVVPPPDDDDDDDDDDDDDDDDDDDDDDDDDDDDDDDDDDDDDDDDDDDDDDDDDDDDDDDDDDDDDDDPDPDDDPVVVVVVVVVVVVVVPD